Protein AF-A0A7X9G474-F1 (afdb_monomer)

Structure (mmCIF, N/CA/C/O backbone):
data_AF-A0A7X9G474-F1
#
_entry.id   AF-A0A7X9G474-F1
#
loop_
_atom_site.group_PDB
_atom_site.id
_atom_site.type_symbol
_atom_site.label_atom_id
_atom_site.label_alt_id
_atom_site.label_comp_id
_atom_site.label_asym_id
_atom_site.label_entity_id
_atom_site.label_seq_id
_atom_site.pdbx_PDB_ins_code
_atom_site.Cartn_x
_atom_site.Cartn_y
_atom_site.Cartn_z
_atom_site.occupancy
_atom_site.B_iso_or_equiv
_atom_site.auth_seq_id
_atom_site.auth_comp_id
_atom_site.auth_asym_id
_atom_site.auth_atom_id
_atom_site.pdbx_PDB_model_num
ATOM 1 N N . MET A 1 1 ? 25.142 1.283 -12.220 1.00 79.50 1 MET A N 1
ATOM 2 C CA . MET A 1 1 ? 23.814 0.712 -12.492 1.00 79.50 1 MET A CA 1
ATOM 3 C C . MET A 1 1 ? 22.701 1.375 -11.685 1.00 79.50 1 MET A C 1
ATOM 5 O O . MET A 1 1 ? 22.850 1.632 -10.491 1.00 79.50 1 MET A O 1
ATOM 9 N N . LYS A 1 2 ? 21.575 1.649 -12.349 1.00 87.88 2 LYS A N 1
ATOM 10 C CA . LYS A 1 2 ? 20.281 1.980 -11.735 1.00 87.88 2 LYS A CA 1
ATOM 11 C C . LYS A 1 2 ? 19.292 0.886 -12.158 1.00 87.88 2 LYS A C 1
ATOM 13 O O . LYS A 1 2 ? 19.342 0.489 -13.322 1.00 87.88 2 LYS A O 1
ATOM 18 N N . PRO A 1 3 ? 18.410 0.393 -11.275 1.00 91.56 3 PRO A N 1
ATOM 19 C CA . PRO A 1 3 ? 17.348 -0.499 -11.701 1.00 91.56 3 PRO A CA 1
ATOM 20 C C . PRO A 1 3 ? 16.431 0.223 -12.695 1.00 91.56 3 PRO A C 1
ATOM 22 O O . PRO A 1 3 ? 16.121 1.404 -12.533 1.00 91.56 3 PRO A O 1
ATOM 25 N N . ASN A 1 4 ? 15.988 -0.515 -13.706 1.00 94.19 4 ASN A N 1
ATOM 26 C CA . ASN A 1 4 ? 14.954 -0.098 -14.647 1.00 94.19 4 ASN A CA 1
ATOM 27 C C . ASN A 1 4 ? 13.656 -0.807 -14.275 1.00 94.19 4 ASN A C 1
ATOM 29 O O . ASN A 1 4 ? 13.612 -2.043 -14.237 1.00 94.19 4 ASN A O 1
ATOM 33 N N . ILE A 1 5 ? 12.625 -0.017 -14.004 1.00 96.38 5 ILE A N 1
ATOM 34 C CA . ILE A 1 5 ? 11.299 -0.489 -13.630 1.00 96.38 5 ILE A CA 1
ATOM 35 C C . ILE A 1 5 ? 10.356 -0.223 -14.794 1.00 96.38 5 ILE A C 1
ATOM 37 O O . ILE A 1 5 ? 10.119 0.932 -15.143 1.00 96.38 5 ILE A O 1
ATOM 41 N N . LEU A 1 6 ? 9.805 -1.286 -15.374 1.00 96.94 6 LEU A N 1
ATOM 42 C CA . LEU A 1 6 ? 8.731 -1.176 -16.355 1.00 96.94 6 LEU A CA 1
ATOM 43 C C . LEU A 1 6 ? 7.407 -0.961 -15.624 1.00 96.94 6 LEU A C 1
ATOM 45 O O . LEU A 1 6 ? 6.994 -1.815 -14.841 1.00 96.94 6 LEU A O 1
ATOM 49 N N . VAL A 1 7 ? 6.732 0.153 -15.890 1.00 97.62 7 VAL A N 1
ATOM 50 C CA . VAL A 1 7 ? 5.427 0.482 -15.313 1.00 97.62 7 VAL A CA 1
ATOM 51 C C . VAL A 1 7 ? 4.365 0.273 -16.385 1.00 97.62 7 VAL A C 1
ATOM 53 O O . VAL A 1 7 ? 4.353 0.953 -17.406 1.00 97.62 7 VAL A O 1
ATOM 56 N N . CYS A 1 8 ? 3.475 -0.696 -16.180 1.00 95.69 8 CYS A N 1
ATOM 57 C CA . CYS A 1 8 ? 2.484 -1.097 -17.182 1.00 95.69 8 CYS A CA 1
ATOM 58 C C . CYS A 1 8 ? 1.112 -1.365 -16.553 1.00 95.69 8 CYS A C 1
ATOM 60 O O . CYS A 1 8 ? 0.982 -1.487 -15.336 1.00 95.69 8 CYS A O 1
ATOM 62 N N . GLY A 1 9 ? 0.067 -1.397 -17.379 1.00 93.75 9 GLY A N 1
ATOM 63 C CA . GLY A 1 9 ? -1.323 -1.514 -16.933 1.00 93.75 9 GLY A CA 1
ATOM 64 C C . GLY A 1 9 ? -2.293 -0.795 -17.870 1.00 93.75 9 GLY A C 1
ATOM 65 O O . GLY A 1 9 ? -1.887 -0.143 -18.832 1.00 93.75 9 GLY A O 1
ATOM 66 N N . LYS A 1 10 ? -3.594 -0.890 -17.586 1.00 92.19 10 LYS A N 1
ATOM 67 C CA . LYS A 1 10 ? -4.640 -0.253 -18.408 1.00 92.19 10 LYS A CA 1
ATOM 68 C C . LYS A 1 10 ? -4.493 1.269 -18.466 1.00 92.19 10 LYS A C 1
ATOM 70 O O . LYS A 1 10 ? -3.871 1.898 -17.605 1.00 92.19 10 LYS A O 1
ATOM 75 N N . THR A 1 11 ? -5.087 1.885 -19.480 1.00 90.69 11 THR A N 1
ATOM 76 C CA . THR A 1 11 ? -5.222 3.346 -19.523 1.00 90.69 11 THR A CA 1
ATOM 77 C C . THR A 1 11 ? -6.004 3.848 -18.308 1.00 90.69 11 THR A C 1
ATOM 79 O O . THR A 1 11 ? -6.969 3.229 -17.869 1.00 90.69 11 THR A O 1
ATOM 82 N N . GLY A 1 12 ? -5.557 4.963 -17.724 1.00 90.19 12 GLY A N 1
ATOM 83 C CA . GLY A 1 12 ? -6.240 5.609 -16.601 1.00 90.19 12 GLY A CA 1
ATOM 84 C C . GLY A 1 12 ? -5.990 4.997 -15.218 1.00 90.19 12 GLY A C 1
ATOM 85 O O . GLY A 1 12 ? -6.441 5.576 -14.231 1.00 90.19 12 GLY A O 1
ATOM 86 N N . VAL A 1 13 ? -5.225 3.904 -15.086 1.00 92.62 13 VAL A N 1
ATOM 87 C CA . VAL A 1 13 ? -4.909 3.306 -13.766 1.00 92.62 13 VAL A CA 1
ATOM 88 C C . VAL A 1 13 ? -3.934 4.145 -12.930 1.00 92.62 13 VAL A C 1
ATOM 90 O O . VAL A 1 13 ? -3.723 3.847 -11.765 1.00 92.62 13 VAL A O 1
ATOM 93 N N . GLY A 1 14 ? -3.352 5.219 -13.475 1.00 94.00 14 GLY A N 1
ATOM 94 C CA . GLY A 1 14 ? -2.494 6.145 -12.719 1.00 94.00 14 GLY A CA 1
ATOM 95 C C . GLY A 1 14 ? -1.000 5.801 -12.706 1.00 94.00 14 GLY A C 1
ATOM 96 O O . GLY A 1 14 ? -0.331 6.085 -11.717 1.00 94.00 14 GLY A O 1
ATOM 97 N N . LYS A 1 15 ? -0.478 5.213 -13.791 1.00 95.94 15 LYS A N 1
ATOM 98 C CA . LYS A 1 15 ? 0.946 4.855 -13.964 1.00 95.94 15 LYS A CA 1
ATOM 99 C C . LYS A 1 15 ? 1.869 6.074 -13.865 1.00 95.94 15 LYS A C 1
ATOM 101 O O . LYS A 1 15 ? 2.672 6.166 -12.942 1.00 95.94 15 LYS A O 1
ATOM 106 N N . THR A 1 16 ? 1.651 7.069 -14.719 1.00 95.12 16 THR A N 1
ATOM 107 C CA . THR A 1 16 ? 2.410 8.328 -14.747 1.00 95.12 16 THR A CA 1
ATOM 108 C C . THR A 1 16 ? 2.284 9.100 -13.432 1.00 95.12 16 THR A C 1
ATOM 110 O O . THR A 1 16 ? 3.275 9.568 -12.875 1.00 95.12 16 THR A O 1
ATOM 113 N N . SER A 1 17 ? 1.080 9.147 -12.844 1.00 95.31 17 SER A N 1
ATOM 114 C CA . SER A 1 17 ? 0.848 9.775 -11.533 1.00 95.31 17 SER A CA 1
ATOM 115 C C . SER A 1 17 ? 1.574 9.059 -10.389 1.00 95.31 17 SER A C 1
ATOM 117 O O . SER A 1 17 ? 1.994 9.703 -9.426 1.00 95.31 17 SER A O 1
ATOM 119 N N . LEU A 1 18 ? 1.718 7.731 -10.458 1.00 97.00 18 LEU A N 1
ATOM 120 C CA . LEU A 1 18 ? 2.522 6.959 -9.512 1.00 97.00 18 LEU A CA 1
ATOM 121 C C . LEU A 1 18 ? 4.010 7.284 -9.665 1.00 97.00 18 LEU A C 1
ATOM 123 O O . LEU A 1 18 ? 4.665 7.553 -8.661 1.00 97.00 18 LEU A O 1
ATOM 127 N N . ILE A 1 19 ? 4.533 7.325 -10.892 1.00 97.19 19 ILE A N 1
ATOM 128 C CA . ILE A 1 19 ? 5.933 7.703 -11.142 1.00 97.19 19 ILE A CA 1
ATOM 129 C C . ILE A 1 19 ? 6.194 9.119 -10.620 1.00 97.19 19 ILE A C 1
ATOM 131 O O . ILE A 1 19 ? 7.150 9.337 -9.877 1.00 97.19 19 ILE A O 1
ATOM 135 N N . GLN A 1 20 ? 5.304 10.072 -10.902 1.00 95.94 20 GLN A N 1
ATOM 136 C CA . GLN A 1 20 ? 5.408 11.426 -10.357 1.00 95.94 20 GLN A CA 1
ATOM 137 C C . GLN A 1 20 ? 5.393 11.416 -8.820 1.00 95.94 20 GLN A C 1
ATOM 139 O O . GLN A 1 20 ? 6.166 12.122 -8.179 1.00 95.94 20 GLN A O 1
ATOM 144 N N . ALA A 1 21 ? 4.553 10.585 -8.195 1.00 95.19 21 ALA A N 1
ATOM 145 C CA . ALA A 1 21 ? 4.524 10.452 -6.742 1.00 95.19 21 ALA A CA 1
ATOM 146 C C . ALA A 1 21 ? 5.808 9.854 -6.147 1.00 95.19 21 ALA A C 1
ATOM 148 O O . ALA A 1 21 ? 6.100 10.146 -4.989 1.00 95.19 21 ALA A O 1
ATOM 149 N N . MET A 1 22 ? 6.545 9.055 -6.918 1.00 96.06 22 MET A N 1
ATOM 150 C CA . MET A 1 22 ? 7.790 8.387 -6.529 1.00 96.06 22 MET A CA 1
ATOM 151 C C . MET A 1 22 ? 9.051 9.177 -6.903 1.00 96.06 22 MET A C 1
ATOM 153 O O . MET A 1 22 ? 10.152 8.724 -6.611 1.00 96.06 22 MET A O 1
ATOM 157 N N . THR A 1 23 ? 8.925 10.351 -7.521 1.00 95.94 23 THR A N 1
ATOM 158 C CA . THR A 1 23 ? 10.066 11.145 -7.997 1.00 95.94 23 THR A CA 1
ATOM 159 C C . THR A 1 23 ? 10.043 12.566 -7.438 1.00 95.94 23 THR A C 1
ATOM 161 O O . THR A 1 23 ? 9.034 13.049 -6.920 1.00 95.94 23 THR A O 1
ATOM 164 N N . HIS A 1 24 ? 11.183 13.253 -7.500 1.00 94.06 24 HIS A N 1
ATOM 165 C CA . HIS A 1 24 ? 11.234 14.681 -7.201 1.00 94.06 24 HIS A CA 1
ATOM 166 C C . HIS A 1 24 ? 10.487 15.499 -8.261 1.00 94.06 24 HIS A C 1
ATOM 168 O O . HIS A 1 24 ? 10.427 15.122 -9.436 1.00 94.06 24 HIS A O 1
ATOM 174 N N . ALA A 1 25 ? 9.956 16.648 -7.834 1.00 90.31 25 ALA A N 1
ATOM 175 C CA . ALA A 1 25 ? 9.270 17.590 -8.710 1.00 90.31 25 ALA A CA 1
ATOM 176 C C . ALA A 1 25 ? 10.126 17.927 -9.943 1.00 90.31 25 ALA A C 1
ATOM 178 O O . ALA A 1 25 ? 11.330 18.155 -9.823 1.00 90.31 25 ALA A O 1
ATOM 179 N N . GLY A 1 26 ? 9.494 17.942 -11.118 1.00 90.00 26 GLY A N 1
ATOM 180 C CA . GLY A 1 26 ? 10.152 18.190 -12.402 1.00 90.00 26 GLY A CA 1
ATOM 181 C C . GLY A 1 26 ? 10.683 16.946 -13.122 1.00 90.00 26 GLY A C 1
ATOM 182 O O . GLY A 1 26 ? 11.064 17.064 -14.280 1.00 90.00 26 GLY A O 1
ATOM 183 N N . THR A 1 27 ? 10.683 15.761 -12.494 1.00 93.94 27 THR A N 1
ATOM 184 C CA . THR A 1 27 ? 11.080 14.511 -13.183 1.00 93.94 27 THR A CA 1
ATOM 185 C C . THR A 1 27 ? 10.024 14.070 -14.197 1.00 93.94 27 THR A C 1
ATOM 187 O O . THR A 1 27 ? 10.349 13.729 -15.330 1.00 93.94 27 THR A O 1
ATOM 190 N N . VAL A 1 28 ? 8.756 14.084 -13.782 1.00 93.00 28 VAL A N 1
ATOM 191 C CA . VAL A 1 28 ? 7.598 13.857 -14.651 1.00 93.00 28 VAL A CA 1
ATOM 192 C C . VAL A 1 28 ? 6.945 15.219 -14.904 1.00 93.00 28 VAL A C 1
ATOM 194 O O . VAL A 1 28 ? 6.572 15.869 -13.920 1.00 93.00 28 VAL A O 1
ATOM 197 N N . PRO A 1 29 ? 6.829 15.671 -16.165 1.00 88.19 29 PRO A N 1
ATOM 198 C CA . PRO A 1 29 ? 6.146 16.917 -16.508 1.00 88.19 29 PRO A CA 1
ATOM 199 C C . PRO A 1 29 ? 4.685 16.925 -16.039 1.00 88.19 29 PRO A C 1
ATOM 201 O O . PRO A 1 29 ? 4.012 15.896 -16.090 1.00 88.19 29 PRO A O 1
ATOM 204 N N . ASP A 1 30 ? 4.174 18.075 -15.595 1.00 83.94 30 ASP A N 1
ATOM 205 C CA . ASP A 1 30 ? 2.794 18.175 -15.093 1.00 83.94 30 ASP A CA 1
ATOM 206 C C . ASP A 1 30 ? 1.747 17.919 -16.194 1.00 83.94 30 ASP A C 1
ATOM 208 O O . ASP A 1 30 ? 0.667 17.406 -15.913 1.00 83.94 30 ASP A O 1
ATOM 212 N N . ASP A 1 31 ? 2.077 18.221 -17.452 1.00 82.69 31 ASP A N 1
ATOM 213 C CA . ASP A 1 31 ? 1.247 17.966 -18.634 1.00 82.69 31 ASP A CA 1
ATOM 214 C C . ASP A 1 31 ? 1.294 16.507 -19.118 1.00 82.69 31 ASP A C 1
ATOM 216 O O . ASP A 1 31 ? 0.437 16.095 -19.902 1.00 82.69 31 ASP A O 1
ATOM 220 N N . ALA A 1 32 ? 2.231 15.698 -18.608 1.00 78.94 32 ALA A N 1
ATOM 221 C CA . ALA A 1 32 ? 2.265 14.259 -18.863 1.00 78.94 32 ALA A CA 1
ATOM 222 C C . ALA A 1 32 ? 1.113 13.516 -18.160 1.00 78.94 32 ALA A C 1
ATOM 224 O O . ALA A 1 32 ? 0.832 12.361 -18.483 1.00 78.94 32 ALA A O 1
ATOM 225 N N . ILE A 1 33 ? 0.416 14.162 -17.217 1.00 77.31 33 ILE A N 1
ATOM 226 C CA . ILE A 1 33 ? -0.752 13.612 -16.527 1.00 77.31 33 ILE A CA 1
ATOM 227 C C . ILE A 1 33 ? -2.016 14.255 -17.105 1.00 77.31 33 ILE A C 1
ATOM 229 O O . ILE A 1 33 ? -2.324 15.412 -16.834 1.00 77.31 33 ILE A O 1
ATOM 233 N N . GLY A 1 34 ? -2.768 13.487 -17.894 1.00 64.06 34 GLY A N 1
ATOM 234 C CA . GLY A 1 34 ? -4.043 13.920 -18.463 1.00 64.06 34 GLY A CA 1
ATOM 235 C C . GLY A 1 34 ? -5.247 13.261 -17.789 1.00 64.06 34 GLY A C 1
ATOM 236 O O . GLY A 1 34 ? -5.299 12.040 -17.659 1.00 64.06 34 GLY A O 1
ATOM 237 N N . ASP A 1 35 ? -6.259 14.059 -17.439 1.00 58.62 35 ASP A N 1
ATOM 238 C CA . ASP A 1 35 ? -7.528 13.558 -16.880 1.00 58.62 35 ASP A CA 1
ATOM 239 C C . ASP A 1 35 ? -8.501 13.029 -17.954 1.00 58.62 35 ASP A C 1
ATOM 241 O O . ASP A 1 35 ? -9.474 12.347 -17.633 1.00 58.62 35 ASP A O 1
ATOM 245 N N . ALA A 1 36 ? -8.265 13.345 -19.236 1.00 52.00 36 ALA A N 1
ATOM 246 C CA . ALA A 1 36 ? -9.253 13.159 -20.305 1.00 52.00 36 ALA A CA 1
ATOM 247 C C . ALA A 1 36 ? -8.862 12.157 -21.409 1.00 52.00 36 ALA A C 1
ATOM 249 O O . ALA A 1 36 ? -9.755 11.632 -22.076 1.00 52.00 36 ALA A O 1
ATOM 250 N N . ARG A 1 37 ? -7.565 11.911 -21.650 1.00 56.41 37 ARG A N 1
ATOM 251 C CA . ARG A 1 37 ? -7.049 11.003 -22.699 1.00 56.41 37 ARG A CA 1
ATOM 252 C C . ARG A 1 37 ? -5.706 10.396 -22.271 1.00 56.41 37 ARG A C 1
ATOM 254 O O . ARG A 1 37 ? -4.993 11.072 -21.528 1.00 56.41 37 ARG A O 1
ATOM 261 N N . PRO A 1 38 ? -5.348 9.177 -22.724 1.00 61.41 38 PRO A N 1
ATOM 262 C CA . PRO A 1 38 ? -3.980 8.692 -22.571 1.00 61.41 38 PRO A CA 1
ATOM 263 C C . PRO A 1 38 ? -2.987 9.692 -23.164 1.00 61.41 38 PRO A C 1
ATOM 265 O O . PRO A 1 38 ? -3.195 10.204 -24.262 1.00 61.41 38 PRO A O 1
ATOM 268 N N . THR A 1 39 ? -1.943 9.984 -22.396 1.00 75.94 39 THR A N 1
ATOM 269 C CA . THR A 1 39 ? -0.902 10.965 -22.723 1.00 75.94 39 THR A CA 1
ATOM 270 C C . THR A 1 39 ? 0.400 10.311 -23.181 1.00 75.94 39 THR A C 1
ATOM 272 O O . THR A 1 39 ? 1.108 10.899 -23.989 1.00 75.94 39 THR A O 1
ATOM 275 N N . THR A 1 40 ? 0.693 9.096 -22.713 1.00 74.44 40 THR A N 1
ATOM 276 C CA . THR A 1 40 ? 1.876 8.312 -23.103 1.00 74.44 40 THR A CA 1
ATOM 277 C C . THR A 1 40 ? 1.593 7.469 -24.346 1.00 74.44 40 THR A C 1
ATOM 279 O O . THR A 1 40 ? 0.661 6.662 -24.335 1.00 74.44 40 THR A O 1
ATOM 282 N N . GLU A 1 41 ? 2.431 7.603 -25.378 1.00 79.81 41 GLU A N 1
ATOM 283 C CA . GLU A 1 41 ? 2.450 6.744 -26.571 1.00 79.81 41 GLU A CA 1
ATOM 284 C C . GLU A 1 41 ? 3.731 5.893 -26.585 1.00 79.81 41 GLU A C 1
ATOM 286 O O . GLU A 1 41 ? 4.842 6.414 -26.487 1.00 79.81 41 GLU A O 1
ATOM 291 N N . GLY A 1 42 ? 3.602 4.569 -26.714 1.00 87.12 42 GLY A N 1
ATOM 292 C CA . GLY A 1 42 ? 4.749 3.657 -26.643 1.00 87.12 42 GLY A CA 1
ATOM 293 C C . GLY A 1 42 ? 5.379 3.565 -25.244 1.00 87.12 42 GLY A C 1
ATOM 294 O O . GLY A 1 42 ? 4.818 2.910 -24.362 1.00 87.12 42 GLY A O 1
ATOM 295 N N . PHE A 1 43 ? 6.568 4.153 -25.059 1.00 92.75 43 PHE A N 1
ATOM 296 C CA . PHE A 1 43 ? 7.333 4.090 -23.807 1.00 92.75 43 PHE A CA 1
ATOM 297 C C . PHE A 1 43 ? 8.055 5.407 -23.506 1.00 92.75 43 PHE A C 1
ATOM 299 O O . PHE A 1 43 ? 8.954 5.803 -24.251 1.00 92.75 43 PHE A O 1
ATOM 306 N N . ASP A 1 44 ? 7.747 6.008 -22.359 1.00 94.38 44 ASP A N 1
ATOM 307 C CA . ASP A 1 44 ? 8.446 7.183 -21.838 1.00 94.38 44 ASP A CA 1
ATOM 308 C C . ASP A 1 44 ? 9.469 6.779 -20.770 1.00 94.38 44 ASP A C 1
ATOM 310 O O . ASP A 1 44 ? 9.198 5.962 -19.887 1.00 94.38 44 ASP A O 1
ATOM 314 N N . LEU A 1 45 ? 10.671 7.358 -20.835 1.00 94.62 45 LEU A N 1
ATOM 315 C CA . LEU A 1 45 ? 11.741 7.100 -19.872 1.00 94.62 45 LEU A CA 1
ATOM 316 C C . LEU A 1 45 ? 11.895 8.277 -18.905 1.00 94.62 45 LEU A C 1
ATOM 318 O O . LEU A 1 45 ? 12.411 9.332 -19.274 1.00 94.62 45 LEU A O 1
ATOM 322 N N . TYR A 1 46 ? 11.553 8.054 -17.639 1.00 96.31 46 TYR A N 1
ATOM 323 C CA . TYR A 1 46 ? 11.789 9.000 -16.552 1.00 96.31 46 TYR A CA 1
ATOM 324 C C . TYR A 1 46 ? 12.991 8.557 -15.719 1.00 96.31 46 TYR A C 1
ATOM 326 O O . TYR A 1 46 ? 12.963 7.530 -15.035 1.00 96.31 46 TYR A O 1
ATOM 334 N N . GLN A 1 47 ? 14.072 9.332 -15.781 1.00 95.00 47 GLN A N 1
ATOM 335 C CA . GLN A 1 47 ? 15.335 8.997 -15.126 1.00 95.00 47 GLN A CA 1
ATOM 336 C C . GLN A 1 47 ? 15.494 9.747 -13.805 1.00 95.00 47 GLN A C 1
ATOM 338 O O . GLN A 1 47 ? 15.233 10.944 -13.714 1.00 95.00 47 GLN A O 1
ATOM 343 N N . THR A 1 48 ? 15.995 9.051 -12.789 1.00 94.69 48 THR A N 1
ATOM 344 C CA . THR A 1 48 ? 16.411 9.655 -11.515 1.00 94.69 48 THR A CA 1
ATOM 345 C C . THR A 1 48 ? 17.858 9.290 -11.200 1.00 94.69 48 THR A C 1
ATOM 347 O O . THR A 1 48 ? 18.505 8.540 -11.932 1.00 94.69 48 THR A O 1
ATOM 350 N N . GLU A 1 49 ? 18.382 9.770 -10.075 1.00 91.81 49 GLU A N 1
ATOM 351 C CA . GLU A 1 49 ? 19.697 9.370 -9.560 1.00 91.81 49 GLU A CA 1
ATOM 352 C C . GLU A 1 49 ? 19.763 7.889 -9.146 1.00 91.81 49 GLU A C 1
ATOM 354 O O . GLU A 1 49 ? 20.843 7.295 -9.133 1.00 91.81 49 GLU A O 1
ATOM 359 N N . VAL A 1 50 ? 18.629 7.261 -8.817 1.00 92.62 50 VAL A N 1
ATOM 360 C CA . VAL A 1 50 ? 18.601 5.951 -8.136 1.00 92.62 50 VAL A CA 1
ATOM 361 C C . VAL A 1 50 ? 17.803 4.875 -8.861 1.00 92.62 50 VAL A C 1
ATOM 363 O O . VAL A 1 50 ? 17.973 3.706 -8.542 1.00 92.62 50 VAL A O 1
ATOM 366 N N . VAL A 1 51 ? 16.959 5.241 -9.825 1.00 94.19 51 VAL A N 1
ATOM 367 C CA . VAL A 1 51 ? 16.074 4.337 -10.577 1.00 94.19 51 VAL A CA 1
ATOM 368 C C . VAL A 1 51 ? 15.634 4.987 -11.889 1.00 94.19 51 VAL A C 1
ATOM 370 O O . VAL A 1 51 ? 15.481 6.208 -11.959 1.00 94.19 51 VAL A O 1
ATOM 373 N N . ASN A 1 52 ? 15.406 4.178 -12.917 1.00 95.62 52 ASN A N 1
ATOM 374 C CA . ASN A 1 52 ? 14.736 4.604 -14.139 1.00 95.62 52 ASN A CA 1
ATOM 375 C C . ASN A 1 52 ? 13.333 3.991 -14.184 1.00 95.62 52 ASN A C 1
ATOM 377 O O . ASN A 1 52 ? 13.179 2.783 -13.981 1.00 95.62 52 ASN A O 1
ATOM 381 N N . PHE A 1 53 ? 12.329 4.807 -14.482 1.00 97.50 53 PHE A N 1
ATOM 382 C CA . PHE A 1 53 ? 10.963 4.356 -14.722 1.00 97.50 53 PHE A CA 1
ATOM 383 C C . PHE A 1 53 ? 10.682 4.383 -16.219 1.00 97.50 53 PHE A C 1
ATOM 385 O O . PHE A 1 53 ? 10.879 5.405 -16.870 1.00 97.50 53 PHE A O 1
ATOM 392 N N . ILE A 1 54 ? 10.241 3.250 -16.751 1.00 96.81 54 ILE A N 1
ATOM 393 C CA . ILE A 1 54 ? 9.812 3.097 -18.137 1.00 96.81 54 ILE A CA 1
ATOM 394 C C . ILE A 1 54 ? 8.286 3.058 -18.093 1.00 96.81 54 ILE A C 1
ATOM 396 O O . ILE A 1 54 ? 7.709 2.015 -17.777 1.00 96.81 54 ILE A O 1
ATOM 400 N N . ASP A 1 55 ? 7.644 4.201 -18.316 1.00 96.62 55 ASP A N 1
ATOM 401 C CA . ASP A 1 55 ? 6.186 4.300 -18.355 1.00 96.62 55 ASP A CA 1
ATOM 402 C C . ASP A 1 55 ? 5.698 3.784 -19.701 1.00 96.62 55 ASP A C 1
ATOM 404 O O . ASP A 1 55 ? 6.020 4.342 -20.749 1.00 96.62 55 ASP A O 1
ATOM 408 N N . CYS A 1 56 ? 4.967 2.677 -19.682 1.00 94.56 56 CYS A N 1
ATOM 409 C CA . CYS A 1 56 ? 4.364 2.145 -20.887 1.00 94.56 56 CYS A CA 1
ATOM 410 C C . CYS A 1 56 ? 3.042 2.853 -21.164 1.00 94.56 56 CYS A C 1
ATOM 412 O O . CYS A 1 56 ? 2.269 3.171 -20.256 1.00 94.56 56 CYS A O 1
ATOM 414 N N . GLU A 1 57 ? 2.718 3.003 -22.438 1.00 91.81 57 GLU A N 1
ATOM 415 C CA . GLU A 1 57 ? 1.363 3.292 -22.861 1.00 91.81 57 GLU A CA 1
ATOM 416 C C . GLU A 1 57 ? 0.331 2.367 -22.169 1.00 91.81 57 GLU A C 1
ATOM 418 O O . GLU A 1 57 ? 0.590 1.212 -21.811 1.00 91.81 57 GLU A O 1
ATOM 423 N N . GLY A 1 58 ? -0.863 2.903 -21.900 1.00 90.56 58 GLY A N 1
ATOM 424 C CA . GLY A 1 58 ? -1.939 2.133 -21.286 1.00 90.56 58 GLY A CA 1
ATOM 425 C C . GLY A 1 58 ? -2.652 1.198 -22.260 1.00 90.56 58 GLY A C 1
ATOM 426 O O . GLY A 1 58 ? -2.913 1.550 -23.404 1.00 90.56 58 GLY A O 1
ATOM 427 N N . MET A 1 59 ? -3.037 0.013 -21.783 1.00 89.12 59 MET A N 1
ATOM 428 C CA . MET A 1 59 ? -3.902 -0.878 -22.562 1.00 89.12 59 MET A CA 1
ATOM 429 C C . MET A 1 59 ? -5.305 -0.266 -22.717 1.00 89.12 59 MET A C 1
ATOM 431 O O . MET A 1 59 ? -5.984 -0.021 -21.712 1.00 89.12 59 MET A O 1
ATOM 435 N N . GLU A 1 60 ? -5.751 -0.075 -23.961 1.00 83.31 60 GLU A N 1
ATOM 436 C CA . GLU A 1 60 ? -7.099 0.389 -24.310 1.00 83.31 60 GLU A CA 1
ATOM 437 C C . GLU A 1 60 ? -7.928 -0.710 -24.994 1.00 83.31 60 GLU A C 1
ATOM 439 O O . GLU A 1 60 ? -7.406 -1.447 -25.838 1.00 83.31 60 GLU A O 1
ATOM 444 N N . PRO A 1 61 ? -9.239 -0.816 -24.701 1.00 69.56 61 PRO A N 1
ATOM 445 C CA . PRO A 1 61 ? -10.127 -1.707 -25.437 1.00 69.56 61 PRO A CA 1
ATOM 446 C C . PRO A 1 61 ? -10.161 -1.332 -26.927 1.00 69.56 61 PRO A C 1
ATOM 448 O O . PRO A 1 61 ? -10.674 -0.280 -27.297 1.00 69.56 61 PRO A O 1
ATOM 451 N N . GLY A 1 62 ? -9.624 -2.201 -27.785 1.00 67.50 62 GLY A N 1
ATOM 452 C CA . GLY A 1 62 ? -9.652 -2.031 -29.242 1.00 67.50 62 GLY A CA 1
ATOM 453 C C . GLY A 1 62 ? -8.398 -1.407 -29.860 1.00 67.50 62 GLY A C 1
ATOM 454 O O . GLY A 1 62 ? -8.319 -1.354 -31.087 1.00 67.50 62 GLY A O 1
ATOM 455 N N . LYS A 1 63 ? -7.403 -0.995 -29.061 1.00 73.06 63 LYS A N 1
ATOM 456 C CA . LYS A 1 63 ? -6.082 -0.641 -29.593 1.00 73.06 63 LYS A CA 1
ATOM 457 C C . LYS A 1 63 ? -5.257 -1.908 -29.795 1.00 73.06 63 LYS A C 1
ATOM 459 O O . LYS A 1 63 ? -5.114 -2.727 -28.889 1.00 73.06 63 LYS A O 1
ATOM 464 N N . VAL A 1 64 ? -4.735 -2.057 -31.005 1.00 71.69 64 VAL A N 1
ATOM 465 C CA . VAL A 1 64 ? -3.939 -3.203 -31.431 1.00 71.69 64 VAL A CA 1
ATOM 466 C C . VAL A 1 64 ? -2.622 -2.679 -31.999 1.00 71.69 64 VAL A C 1
ATOM 468 O O . VAL A 1 64 ? -2.613 -1.860 -32.916 1.00 71.69 64 VAL A O 1
ATOM 471 N N . HIS A 1 65 ? -1.514 -3.131 -31.426 1.00 67.56 65 HIS A N 1
ATOM 472 C CA . HIS A 1 65 ? -0.157 -2.847 -31.871 1.00 67.56 65 HIS A CA 1
ATOM 473 C C . HIS A 1 65 ? 0.222 -3.864 -32.948 1.00 67.56 65 HIS A C 1
ATOM 475 O O . HIS A 1 65 ? 0.265 -5.062 -32.677 1.00 67.56 65 HIS A O 1
ATOM 481 N N . ALA A 1 66 ? 0.472 -3.388 -34.169 1.00 57.53 66 ALA A N 1
ATOM 482 C CA . ALA A 1 66 ? 0.931 -4.237 -35.260 1.00 57.53 66 ALA A CA 1
ATOM 483 C C . ALA A 1 66 ? 2.385 -4.659 -35.012 1.00 57.53 66 ALA A C 1
ATOM 485 O O . ALA A 1 66 ? 3.251 -3.796 -34.849 1.00 57.53 66 ALA A O 1
ATOM 486 N N . THR A 1 67 ? 2.670 -5.962 -35.021 1.00 54.78 67 THR A N 1
ATOM 487 C CA . THR A 1 67 ? 4.056 -6.437 -35.122 1.00 54.78 67 THR A CA 1
ATOM 488 C C . THR A 1 67 ? 4.445 -6.652 -36.594 1.00 54.78 67 THR A C 1
ATOM 490 O O . THR A 1 67 ? 3.569 -6.831 -37.446 1.00 54.78 67 THR A O 1
ATOM 493 N N . PRO A 1 68 ? 5.746 -6.620 -36.945 1.00 53.00 68 PRO A N 1
ATOM 494 C CA . PRO A 1 68 ? 6.201 -6.849 -38.320 1.00 53.00 68 PRO A CA 1
ATOM 495 C C . PRO A 1 68 ? 5.779 -8.208 -38.908 1.00 53.00 68 PRO A C 1
ATOM 497 O O . PRO A 1 68 ? 5.659 -8.325 -40.127 1.00 53.00 68 PRO A O 1
ATOM 500 N N . ASP A 1 69 ? 5.511 -9.204 -38.056 1.00 54.91 69 ASP A N 1
ATOM 501 C CA . ASP A 1 69 ? 5.155 -10.574 -38.450 1.00 54.91 69 ASP A CA 1
ATOM 502 C C . ASP A 1 69 ? 3.629 -10.798 -38.604 1.00 54.91 69 ASP A C 1
ATOM 504 O O . ASP A 1 69 ? 3.191 -11.859 -39.050 1.00 54.91 69 ASP A O 1
ATOM 508 N N . ASP A 1 70 ? 2.800 -9.790 -38.303 1.00 54.88 70 ASP A N 1
ATOM 509 C CA . ASP A 1 70 ? 1.349 -9.932 -38.079 1.00 54.88 70 ASP A CA 1
ATOM 510 C C . ASP A 1 70 ? 0.444 -9.664 -39.296 1.00 54.88 70 ASP A C 1
ATOM 512 O O . ASP A 1 70 ? -0.771 -9.496 -39.160 1.00 54.88 70 ASP A O 1
ATOM 516 N N . ALA A 1 71 ? 0.978 -9.655 -40.517 1.00 49.91 71 ALA A N 1
ATOM 517 C CA . ALA A 1 71 ? 0.210 -9.297 -41.717 1.00 49.91 71 ALA A CA 1
ATOM 518 C C . ALA A 1 71 ? -0.959 -10.257 -42.080 1.00 49.91 71 ALA A C 1
ATOM 520 O O . ALA A 1 71 ? -1.547 -10.103 -43.151 1.00 49.91 71 ALA A O 1
ATOM 521 N N . THR A 1 72 ? -1.312 -11.254 -41.249 1.00 47.09 72 THR A N 1
ATOM 522 C CA . THR A 1 72 ? -2.256 -12.329 -41.630 1.00 47.09 72 THR A CA 1
ATOM 523 C C . THR A 1 72 ? -3.349 -12.743 -40.629 1.00 47.09 72 THR A C 1
ATOM 525 O O . THR A 1 72 ? -4.131 -13.623 -40.982 1.00 47.09 72 THR A O 1
ATOM 528 N N . SER A 1 73 ? -3.527 -12.124 -39.454 1.00 51.81 73 SER A N 1
ATOM 529 C CA . SER A 1 73 ? -4.611 -12.533 -38.527 1.00 51.81 73 SER A CA 1
ATOM 530 C C . SER A 1 73 ? -5.554 -11.393 -38.130 1.00 51.81 73 SER A C 1
ATOM 532 O O . SER A 1 73 ? -5.165 -10.466 -37.426 1.00 51.81 73 SER A O 1
ATOM 534 N N . SER A 1 74 ? -6.823 -11.505 -38.530 1.00 49.03 74 SER A N 1
ATOM 535 C CA . SER A 1 74 ? -7.925 -10.575 -38.230 1.00 49.03 74 SER A CA 1
ATOM 536 C C . SER A 1 74 ? -8.495 -10.668 -36.803 1.00 49.03 74 SER A C 1
ATOM 538 O O . SER A 1 74 ? -9.402 -9.910 -36.477 1.00 49.03 74 SER A O 1
ATOM 540 N N . ASP A 1 75 ? -7.967 -11.559 -35.957 1.00 52.16 75 ASP A N 1
ATOM 541 C CA . ASP A 1 75 ? -8.426 -11.823 -34.582 1.00 52.16 75 ASP A CA 1
ATOM 542 C C . ASP A 1 75 ? -7.351 -11.445 -33.545 1.00 52.16 75 ASP A C 1
ATOM 544 O O . ASP A 1 75 ? -6.898 -12.273 -32.753 1.00 52.16 75 ASP A O 1
ATOM 548 N N . GLN A 1 76 ? -6.881 -10.195 -33.549 1.00 64.19 76 GLN A N 1
ATOM 549 C CA . GLN A 1 76 ? -5.909 -9.768 -32.541 1.00 64.19 76 GLN A CA 1
ATOM 550 C C . GLN A 1 76 ? -6.608 -9.462 -31.211 1.00 64.19 76 GLN A C 1
ATOM 552 O O . GLN A 1 76 ? -7.304 -8.458 -31.059 1.00 64.19 76 GLN A O 1
ATOM 557 N N . ASN A 1 77 ? -6.413 -10.347 -30.231 1.00 79.50 77 ASN A N 1
ATOM 558 C CA . ASN A 1 77 ? -6.820 -10.128 -28.848 1.00 79.50 77 ASN A CA 1
ATOM 559 C C . ASN A 1 77 ? -6.053 -8.910 -28.278 1.00 79.50 77 ASN A C 1
ATOM 561 O O . ASN A 1 77 ? -4.822 -8.972 -28.209 1.00 79.50 77 ASN A O 1
ATOM 565 N N . PRO A 1 78 ? -6.730 -7.833 -27.824 1.00 81.69 78 PRO A N 1
ATOM 566 C CA . PRO A 1 78 ? -6.067 -6.636 -27.290 1.00 81.69 78 PRO A CA 1
ATOM 567 C C . PRO A 1 78 ? -5.098 -6.922 -26.135 1.00 81.69 78 PRO A C 1
ATOM 569 O O . PRO A 1 78 ? -4.091 -6.235 -25.988 1.00 81.69 78 PRO A O 1
ATOM 572 N N . ILE A 1 79 ? -5.374 -7.961 -25.339 1.00 85.62 79 ILE A N 1
ATOM 573 C CA . ILE A 1 79 ? -4.525 -8.378 -24.216 1.00 85.62 79 ILE A CA 1
ATOM 574 C C . ILE A 1 79 ? -3.194 -8.933 -24.733 1.00 85.62 79 ILE A C 1
ATOM 576 O O . ILE A 1 79 ? -2.135 -8.537 -24.255 1.00 85.62 79 ILE A O 1
ATOM 580 N N . GLU A 1 80 ? -3.236 -9.818 -25.732 1.00 85.75 80 GLU A N 1
ATOM 581 C CA . GLU A 1 80 ? -2.026 -10.409 -26.321 1.00 85.75 80 GLU A CA 1
ATOM 582 C C . GLU A 1 80 ? -1.235 -9.362 -27.115 1.00 85.75 80 GLU A C 1
ATOM 584 O O . GLU A 1 80 ? -0.012 -9.328 -27.045 1.00 85.75 80 GLU A O 1
ATOM 589 N N . SER A 1 81 ? -1.920 -8.436 -27.791 1.00 85.88 81 SER A N 1
ATOM 590 C CA . SER A 1 81 ? -1.263 -7.308 -28.457 1.00 85.88 81 SER A CA 1
ATOM 591 C C . SER A 1 81 ? -0.516 -6.405 -27.464 1.00 85.88 81 SER A C 1
ATOM 593 O O . SER A 1 81 ? 0.623 -6.010 -27.716 1.00 85.88 81 SER A O 1
ATOM 595 N N . TYR A 1 82 ? -1.115 -6.118 -26.303 1.00 89.25 82 TYR A N 1
ATOM 596 C CA . TYR A 1 82 ? -0.450 -5.357 -25.246 1.00 89.25 82 TYR A CA 1
ATOM 597 C C . TYR A 1 82 ? 0.729 -6.122 -24.632 1.00 89.25 82 TYR A C 1
ATOM 599 O O . TYR A 1 82 ? 1.797 -5.548 -24.430 1.00 89.25 82 TYR A O 1
ATOM 607 N N . LEU A 1 83 ? 0.582 -7.428 -24.391 1.00 88.62 83 LEU A N 1
ATOM 608 C CA . LEU A 1 83 ? 1.692 -8.274 -23.950 1.00 88.62 83 LEU A CA 1
ATOM 609 C C . LEU A 1 83 ? 2.851 -8.266 -24.947 1.00 88.62 83 LEU A C 1
ATOM 611 O O . LEU A 1 83 ? 3.999 -8.108 -24.535 1.00 88.62 83 LEU A O 1
ATOM 615 N N . ASN A 1 84 ? 2.564 -8.386 -26.243 1.00 87.94 84 ASN A N 1
ATOM 616 C CA . ASN A 1 84 ? 3.577 -8.343 -27.293 1.00 87.94 84 ASN A CA 1
ATOM 617 C C . AS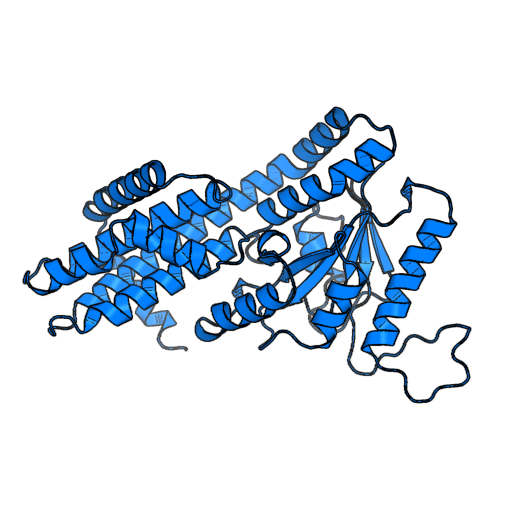N A 1 84 ? 4.315 -7.003 -27.312 1.00 87.94 84 ASN A C 1
ATOM 619 O O . ASN A 1 84 ? 5.540 -6.998 -27.419 1.00 87.94 84 ASN A O 1
ATOM 623 N N . LEU A 1 85 ? 3.607 -5.881 -27.131 1.00 90.00 85 LEU A N 1
ATOM 624 C CA . LEU A 1 85 ? 4.235 -4.567 -26.976 1.00 90.00 85 LEU A CA 1
ATOM 625 C C . LEU A 1 85 ? 5.243 -4.575 -25.817 1.00 90.00 85 LEU A C 1
ATOM 627 O O . LEU A 1 85 ? 6.407 -4.228 -26.019 1.00 90.00 85 LEU A O 1
ATOM 631 N N . LEU A 1 86 ? 4.832 -5.014 -24.624 1.00 91.88 86 LEU A N 1
ATOM 632 C CA . LEU A 1 86 ? 5.727 -5.053 -23.463 1.00 91.88 86 LEU A CA 1
ATOM 633 C C . LEU A 1 86 ? 6.923 -5.983 -23.684 1.00 91.88 86 LEU A C 1
ATOM 635 O O . LEU A 1 86 ? 8.060 -5.614 -23.392 1.00 91.88 86 LEU A O 1
ATOM 639 N N . MET A 1 87 ? 6.676 -7.181 -24.212 1.00 90.19 87 MET A N 1
ATOM 640 C CA . MET A 1 87 ? 7.725 -8.168 -24.457 1.00 90.19 87 MET A CA 1
ATOM 641 C C . MET A 1 87 ? 8.700 -7.703 -25.537 1.00 90.19 87 MET A C 1
ATOM 643 O O . MET A 1 87 ? 9.895 -7.959 -25.406 1.00 90.19 87 MET A O 1
ATOM 647 N N . SER A 1 88 ? 8.234 -6.969 -26.551 1.00 90.06 88 SER A N 1
ATOM 648 C CA . SER A 1 88 ? 9.110 -6.383 -27.568 1.00 90.06 88 SER A CA 1
ATOM 649 C C . SER A 1 88 ? 10.109 -5.397 -26.958 1.00 90.06 88 SER A C 1
ATOM 651 O O . SER A 1 88 ? 11.286 -5.432 -27.305 1.00 90.06 88 SER A O 1
ATOM 653 N N . GLU A 1 89 ? 9.685 -4.590 -25.982 1.00 91.56 89 GLU A N 1
ATOM 654 C CA . GLU A 1 89 ? 10.570 -3.655 -25.282 1.00 91.56 89 GLU A CA 1
ATOM 655 C C . GLU A 1 89 ? 11.546 -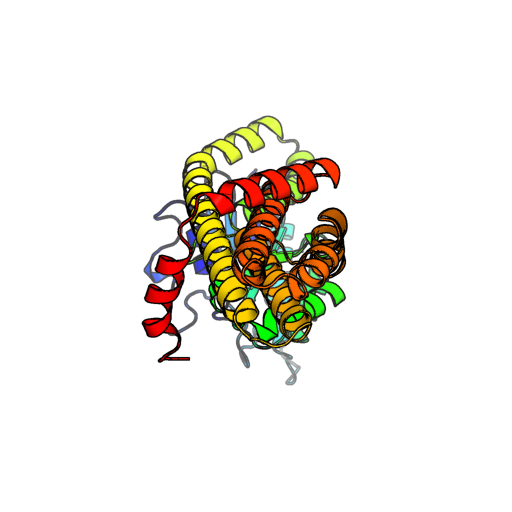4.377 -24.345 1.00 91.56 89 GLU A C 1
ATOM 657 O O . GLU A 1 89 ? 12.724 -4.017 -24.280 1.00 91.56 89 GLU A O 1
ATOM 662 N N . VAL A 1 90 ? 11.088 -5.431 -23.659 1.00 91.00 90 VAL A N 1
ATOM 663 C CA . VAL A 1 90 ? 11.956 -6.302 -22.849 1.00 91.00 90 VAL A CA 1
ATOM 664 C C . VAL A 1 90 ? 13.048 -6.926 -23.715 1.00 91.00 90 VAL A C 1
ATOM 666 O O . VAL A 1 90 ? 14.224 -6.819 -23.371 1.00 91.00 90 VAL A O 1
ATOM 669 N N . VAL A 1 91 ? 12.682 -7.538 -24.843 1.00 90.19 91 VAL A N 1
ATOM 670 C CA . VAL A 1 91 ? 13.630 -8.181 -25.766 1.00 90.19 91 VAL A CA 1
ATOM 671 C C . VAL A 1 91 ? 14.580 -7.151 -26.370 1.00 90.19 91 VAL A C 1
ATOM 673 O O . VAL A 1 91 ? 15.789 -7.336 -26.292 1.00 90.19 91 VAL A O 1
ATOM 676 N N . ARG A 1 92 ? 14.073 -6.012 -26.858 1.00 91.69 92 ARG A N 1
ATOM 677 C CA . ARG A 1 92 ? 14.898 -4.934 -27.430 1.00 91.69 92 ARG A CA 1
ATOM 678 C C . ARG A 1 92 ? 15.982 -4.445 -26.463 1.00 91.69 92 ARG A C 1
ATOM 680 O O . ARG A 1 92 ? 17.096 -4.147 -26.889 1.00 91.69 92 ARG A O 1
ATOM 687 N N . ARG A 1 93 ? 15.659 -4.337 -25.170 1.00 91.00 93 ARG A N 1
ATOM 688 C CA . ARG A 1 93 ? 16.606 -3.936 -24.114 1.00 91.00 93 ARG A CA 1
ATOM 689 C C . ARG A 1 93 ? 17.576 -5.042 -23.715 1.00 91.00 93 ARG A C 1
ATOM 691 O O . ARG A 1 93 ? 18.685 -4.734 -23.303 1.00 91.00 93 ARG A O 1
ATOM 698 N N . LEU A 1 94 ? 17.176 -6.307 -23.816 1.00 87.81 94 LEU A N 1
ATOM 699 C CA . LEU A 1 94 ? 18.084 -7.438 -23.612 1.00 87.81 94 LEU A CA 1
ATOM 700 C C . LEU A 1 94 ? 19.086 -7.552 -24.771 1.00 87.81 94 LEU A C 1
ATOM 702 O O . LEU A 1 94 ? 20.280 -7.728 -24.537 1.00 87.81 94 LEU A O 1
ATOM 706 N N . ASP A 1 95 ? 18.621 -7.369 -26.007 1.00 90.12 95 ASP A N 1
ATOM 707 C CA . ASP A 1 95 ? 19.429 -7.477 -27.227 1.00 90.12 95 ASP A CA 1
ATOM 708 C C . ASP A 1 95 ? 20.481 -6.368 -27.364 1.00 90.12 95 ASP A C 1
ATOM 710 O O . ASP A 1 95 ? 21.454 -6.528 -28.104 1.00 90.12 95 ASP A O 1
ATOM 714 N N . SER A 1 96 ? 20.352 -5.257 -26.625 1.00 87.44 96 SER A N 1
ATOM 715 C CA . SER A 1 96 ? 21.402 -4.231 -26.586 1.00 87.44 96 SER A CA 1
ATOM 716 C C . SER A 1 96 ? 22.689 -4.722 -25.918 1.00 87.44 96 SER A C 1
ATOM 718 O O . SER A 1 96 ? 23.705 -4.033 -26.004 1.00 87.44 96 SER A O 1
ATOM 720 N N . ASN A 1 97 ? 22.658 -5.894 -25.265 1.00 77.44 97 ASN A N 1
ATOM 721 C CA . ASN A 1 97 ? 23.786 -6.511 -24.564 1.00 77.44 97 ASN A CA 1
ATOM 722 C C . ASN A 1 97 ? 24.428 -5.578 -23.515 1.00 77.44 97 ASN A C 1
ATOM 724 O O . ASN A 1 97 ? 25.600 -5.713 -23.163 1.00 77.44 97 ASN A O 1
ATOM 728 N N . ASP A 1 98 ? 23.635 -4.626 -23.023 1.00 83.69 98 ASP A N 1
ATOM 729 C CA . ASP A 1 98 ? 23.990 -3.657 -21.997 1.00 83.69 98 ASP A CA 1
ATOM 730 C C . ASP A 1 98 ? 23.127 -3.947 -20.772 1.00 83.69 98 ASP A C 1
ATOM 732 O O . ASP A 1 98 ? 21.918 -3.701 -20.768 1.00 83.69 98 ASP A O 1
ATOM 736 N N . ALA A 1 99 ? 23.755 -4.480 -19.723 1.00 79.12 99 ALA A N 1
ATOM 737 C CA . ALA A 1 99 ? 23.073 -4.809 -18.479 1.00 79.12 99 ALA A CA 1
ATOM 738 C C . ALA A 1 99 ? 22.361 -3.587 -17.869 1.00 79.12 99 ALA A C 1
ATOM 740 O O . ALA A 1 99 ? 21.343 -3.749 -17.197 1.00 79.12 99 ALA A O 1
ATOM 741 N N . GLU A 1 100 ? 22.832 -2.362 -18.134 1.00 83.88 100 GLU A N 1
ATOM 742 C CA . GLU A 1 100 ? 22.186 -1.140 -17.650 1.00 83.88 100 GLU A CA 1
ATOM 743 C C . GLU A 1 100 ? 20.873 -0.811 -18.376 1.00 83.88 100 GLU A C 1
ATOM 745 O O . GLU A 1 100 ? 20.103 0.011 -17.875 1.00 83.88 100 GLU A O 1
ATOM 750 N N . GLN A 1 101 ? 20.569 -1.459 -19.506 1.00 86.38 101 GLN A N 1
ATOM 751 C CA . GLN A 1 101 ? 19.304 -1.291 -20.232 1.00 86.38 101 GLN A CA 1
ATOM 752 C C . GLN A 1 101 ? 18.237 -2.309 -19.832 1.00 86.38 101 GLN A C 1
ATOM 754 O O . GLN A 1 101 ? 17.051 -2.023 -20.021 1.00 86.38 101 GLN A O 1
ATOM 759 N N . CYS A 1 102 ? 18.627 -3.450 -19.254 1.00 88.56 102 CYS A N 1
ATOM 760 C CA . CYS A 1 102 ? 17.731 -4.548 -18.890 1.00 88.56 102 CYS A CA 1
ATOM 761 C C . CYS A 1 102 ? 16.582 -4.098 -17.978 1.00 88.56 102 CYS A C 1
ATOM 763 O O . CYS A 1 102 ? 16.763 -3.274 -17.081 1.00 88.56 102 CYS A O 1
ATOM 765 N N . ILE A 1 103 ? 15.393 -4.673 -18.164 1.00 91.69 103 ILE A N 1
ATOM 766 C CA . ILE A 1 103 ? 14.270 -4.479 -17.236 1.00 91.69 103 ILE A CA 1
ATOM 767 C C . ILE A 1 103 ? 14.469 -5.398 -16.030 1.00 91.69 103 ILE A C 1
ATOM 769 O O . ILE A 1 103 ? 14.567 -6.617 -16.169 1.00 91.69 103 ILE A O 1
ATOM 773 N N . HIS A 1 104 ? 14.520 -4.796 -14.844 1.00 90.75 104 HIS A N 1
ATOM 774 C CA . HIS A 1 104 ? 14.834 -5.491 -13.595 1.00 90.75 104 HIS A CA 1
ATOM 775 C C . HIS A 1 104 ? 13.583 -5.853 -12.799 1.00 90.75 104 HIS A C 1
ATOM 777 O O . HIS A 1 104 ? 13.559 -6.863 -12.103 1.00 90.75 104 HIS A O 1
ATOM 783 N N . LEU A 1 105 ? 12.549 -5.020 -12.901 1.00 92.75 105 LEU A N 1
ATOM 784 C CA . LEU A 1 105 ? 11.298 -5.176 -12.177 1.00 92.75 105 LEU A CA 1
ATOM 785 C C . LEU A 1 105 ? 10.144 -4.660 -13.032 1.00 92.75 105 LEU A C 1
ATOM 787 O O . LEU A 1 105 ? 10.293 -3.678 -13.762 1.00 92.75 105 LEU A O 1
ATOM 791 N N . VAL A 1 106 ? 8.987 -5.296 -12.901 1.00 95.12 106 VAL A N 1
ATOM 792 C CA . VAL A 1 106 ? 7.737 -4.856 -13.510 1.00 95.12 106 VAL A CA 1
ATOM 793 C C . VAL A 1 106 ? 6.777 -4.418 -12.415 1.00 95.12 106 VAL A C 1
ATOM 795 O O . VAL A 1 106 ? 6.452 -5.172 -11.501 1.00 95.12 106 VAL A O 1
ATOM 798 N N . TRP A 1 107 ? 6.318 -3.180 -12.515 1.00 97.50 107 TRP A N 1
ATOM 799 C CA . TRP A 1 107 ? 5.212 -2.639 -11.745 1.00 97.50 107 TRP A CA 1
ATOM 800 C C . TRP A 1 107 ? 3.942 -2.769 -12.576 1.00 97.50 107 TRP A C 1
ATOM 802 O O . TRP A 1 107 ? 3.699 -1.978 -13.491 1.00 97.50 107 TRP A O 1
ATOM 812 N N . TYR A 1 108 ? 3.138 -3.780 -12.259 1.00 96.38 108 TYR A N 1
ATOM 813 C CA . TYR A 1 108 ? 1.852 -3.974 -12.910 1.00 96.38 108 TYR A CA 1
ATOM 814 C C . TYR A 1 108 ? 0.757 -3.245 -12.130 1.00 96.38 108 TYR A C 1
ATOM 816 O O . TYR A 1 108 ? 0.416 -3.627 -11.010 1.00 96.38 108 TYR A O 1
ATOM 824 N N . CYS A 1 109 ? 0.239 -2.165 -12.709 1.00 96.31 109 CYS A N 1
ATOM 825 C CA . CYS A 1 109 ? -0.705 -1.266 -12.060 1.00 96.31 109 CYS A CA 1
ATOM 826 C C . CYS A 1 109 ? -2.159 -1.651 -12.363 1.00 96.31 109 CYS A C 1
ATOM 828 O O . CYS A 1 109 ? -2.571 -1.734 -13.523 1.00 96.31 109 CYS A O 1
ATOM 830 N N . LEU A 1 110 ? -2.948 -1.784 -11.299 1.00 94.31 110 LEU A N 1
ATOM 831 C CA . LEU A 1 110 ? -4.393 -1.999 -11.310 1.00 94.31 110 LEU A CA 1
ATOM 832 C C . LEU A 1 110 ? -5.082 -0.864 -10.566 1.00 94.31 110 LEU A C 1
ATOM 834 O O . LEU A 1 110 ? -4.549 -0.384 -9.572 1.00 94.31 110 LEU A O 1
ATOM 838 N N . SER A 1 111 ? -6.272 -0.451 -10.997 1.00 92.44 111 SER A N 1
ATOM 839 C CA . SER A 1 111 ? -7.016 0.583 -10.277 1.00 92.44 111 SER A CA 1
ATOM 840 C C . SER A 1 111 ? -7.924 -0.039 -9.222 1.00 92.44 111 SER A C 1
ATOM 842 O O . SER A 1 111 ? -8.796 -0.839 -9.547 1.00 92.44 111 SER A O 1
ATOM 844 N N . GLY A 1 112 ? -7.803 0.385 -7.965 1.00 88.12 112 GLY A N 1
ATOM 845 C CA . GLY A 1 112 ? -8.753 0.032 -6.905 1.00 88.12 112 GLY A CA 1
ATOM 846 C C . GLY A 1 112 ? -10.160 0.598 -7.148 1.00 88.12 112 GLY A C 1
ATOM 847 O O . GLY A 1 112 ? -11.131 0.116 -6.572 1.00 88.12 112 GLY A O 1
ATOM 848 N N . SER A 1 113 ? -10.306 1.593 -8.029 1.00 83.00 113 SER A N 1
ATOM 849 C CA . SER A 1 113 ? -11.628 2.064 -8.467 1.00 83.00 113 SER A CA 1
ATOM 850 C C . SER A 1 113 ? -12.360 1.059 -9.360 1.00 83.00 113 SER A C 1
ATOM 852 O O . SER A 1 113 ? -13.568 1.197 -9.563 1.00 83.00 113 SER A O 1
ATOM 854 N N . ASP A 1 114 ? -11.646 0.089 -9.937 1.00 83.31 114 ASP A N 1
ATOM 855 C CA . ASP A 1 114 ? -12.252 -0.915 -10.799 1.00 83.31 114 ASP A CA 1
ATOM 856 C C . ASP A 1 114 ? -13.071 -1.887 -9.953 1.00 83.31 114 ASP A C 1
ATOM 858 O O . ASP A 1 114 ? -12.679 -2.302 -8.864 1.00 83.31 114 ASP A O 1
ATOM 862 N N . ALA A 1 115 ? -14.243 -2.271 -10.457 1.00 67.50 115 ALA A N 1
ATOM 863 C CA . ALA A 1 115 ? -15.167 -3.084 -9.677 1.00 67.50 115 ALA A CA 1
ATOM 864 C C . ALA A 1 115 ? -14.620 -4.489 -9.365 1.00 67.50 115 ALA A C 1
ATOM 866 O O . ALA A 1 115 ? -15.085 -5.106 -8.408 1.00 67.50 115 ALA A O 1
ATOM 867 N N . ARG A 1 116 ? -13.725 -5.028 -10.210 1.00 80.69 116 ARG A N 1
ATOM 868 C CA . ARG A 1 116 ? -13.230 -6.415 -10.165 1.00 80.69 116 ARG A CA 1
ATOM 869 C C . ARG A 1 116 ? -11.873 -6.537 -10.857 1.00 80.69 116 ARG A C 1
ATOM 871 O O . ARG A 1 116 ? -11.624 -5.833 -11.834 1.00 80.69 116 ARG A O 1
ATOM 878 N N . VAL A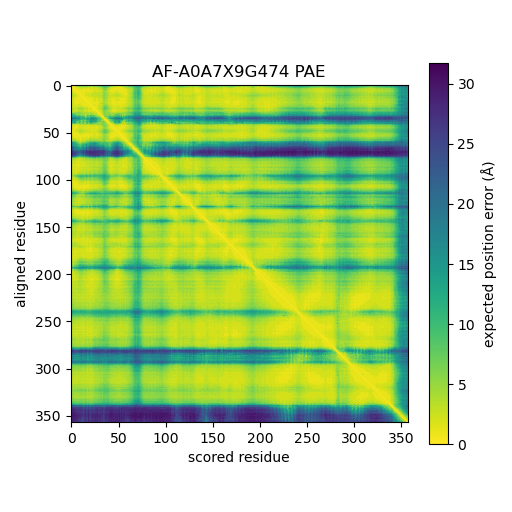 1 117 ? -11.077 -7.509 -10.419 1.00 87.69 117 VAL A N 1
ATOM 879 C CA . VAL A 1 117 ? -9.917 -8.015 -11.168 1.00 87.69 117 VAL A CA 1
ATOM 880 C C . VAL A 1 117 ? -10.418 -8.728 -12.429 1.00 87.69 117 VAL A C 1
ATOM 882 O O . VAL A 1 117 ? -11.340 -9.545 -12.361 1.00 87.69 117 VAL A O 1
ATOM 885 N N . GLN A 1 118 ? -9.860 -8.396 -13.592 1.00 86.25 118 GLN A N 1
ATOM 886 C CA . GLN A 1 118 ? -10.275 -8.941 -14.886 1.00 86.25 118 GLN A CA 1
ATOM 887 C C . GLN A 1 118 ? -9.337 -10.069 -15.355 1.00 86.25 118 GLN A C 1
ATOM 889 O O . GLN A 1 118 ? -8.169 -10.090 -14.977 1.00 86.25 118 GLN A O 1
ATOM 894 N N . PRO A 1 119 ? -9.785 -10.970 -16.254 1.00 81.19 119 PRO A N 1
ATOM 895 C CA . PRO A 1 119 ? -8.923 -12.018 -16.817 1.00 81.19 119 PRO A CA 1
ATOM 896 C C . PRO A 1 119 ? -7.671 -11.483 -17.526 1.00 81.19 119 PRO A C 1
ATOM 898 O O . PRO A 1 119 ? -6.624 -12.121 -17.500 1.00 81.19 119 PRO A O 1
ATOM 901 N N . ALA A 1 120 ? -7.767 -10.288 -18.122 1.00 80.88 120 ALA A N 1
ATOM 902 C CA . ALA A 1 120 ? -6.616 -9.589 -18.682 1.00 80.88 120 ALA A CA 1
ATOM 903 C C . ALA A 1 120 ? -5.529 -9.348 -17.630 1.00 80.88 120 ALA A C 1
ATOM 905 O O . ALA A 1 120 ? -4.351 -9.509 -17.919 1.00 80.88 120 ALA A O 1
ATOM 906 N N . ASP A 1 121 ? -5.925 -9.021 -16.402 1.00 88.19 121 ASP A N 1
ATOM 907 C CA . ASP A 1 121 ? -5.004 -8.700 -15.319 1.00 88.19 121 ASP A CA 1
ATOM 908 C C . ASP A 1 121 ? -4.236 -9.942 -14.864 1.00 88.19 121 ASP A C 1
ATOM 910 O O . ASP A 1 121 ? -3.013 -9.903 -14.742 1.00 88.19 121 ASP A O 1
ATOM 914 N N . ALA A 1 122 ? -4.934 -11.074 -14.727 1.00 87.44 122 ALA A N 1
ATOM 915 C CA . ALA A 1 122 ? -4.316 -12.371 -14.456 1.00 87.44 122 ALA A CA 1
ATOM 916 C C . ALA A 1 122 ? -3.271 -12.735 -15.521 1.00 87.44 122 ALA A C 1
ATOM 918 O O . ALA A 1 122 ? -2.142 -13.099 -15.196 1.00 87.44 122 ALA A O 1
ATOM 919 N N . ARG A 1 123 ? -3.617 -12.544 -16.800 1.00 87.56 123 ARG A N 1
ATOM 920 C CA . ARG A 1 123 ? -2.732 -12.852 -17.926 1.00 87.56 123 ARG A CA 1
ATOM 921 C C . ARG A 1 123 ? -1.438 -12.024 -17.905 1.00 87.56 123 ARG A C 1
ATOM 923 O O . ARG A 1 123 ? -0.370 -12.568 -18.180 1.00 87.56 123 ARG A O 1
ATOM 930 N N . MET A 1 124 ? -1.517 -10.741 -17.541 1.00 86.69 124 MET A N 1
ATOM 931 C CA . MET A 1 124 ? -0.340 -9.871 -17.392 1.00 86.69 124 MET A CA 1
ATOM 932 C C . MET A 1 124 ? 0.545 -10.288 -16.216 1.00 86.69 124 MET A C 1
ATOM 934 O O . MET A 1 124 ? 1.767 -10.338 -16.340 1.00 86.69 124 MET A O 1
ATOM 938 N N . ILE A 1 125 ? -0.073 -10.596 -15.077 1.00 88.50 125 ILE A N 1
ATOM 939 C CA . ILE A 1 125 ? 0.619 -11.023 -13.859 1.00 88.50 125 ILE A CA 1
ATOM 940 C C . ILE A 1 125 ? 1.399 -12.324 -14.105 1.00 88.50 125 ILE A C 1
ATOM 942 O O . ILE A 1 125 ? 2.578 -12.420 -13.758 1.00 88.50 125 ILE A O 1
ATOM 946 N N . GLU A 1 126 ? 0.774 -13.305 -14.759 1.00 87.25 126 GLU A N 1
ATOM 947 C CA . GLU A 1 126 ? 1.399 -14.591 -15.087 1.00 87.25 126 GLU A CA 1
ATOM 948 C C . GLU A 1 126 ? 2.595 -14.452 -16.043 1.00 87.25 126 GLU A C 1
ATOM 950 O O . GLU A 1 126 ? 3.562 -15.212 -15.935 1.00 87.25 126 GLU A O 1
ATOM 955 N N . ALA A 1 127 ? 2.557 -13.482 -16.964 1.00 86.12 127 ALA A N 1
ATOM 956 C CA . ALA A 1 127 ? 3.600 -13.291 -17.971 1.00 86.12 127 ALA A CA 1
ATOM 957 C C . ALA A 1 127 ? 4.958 -12.895 -17.362 1.00 86.12 127 ALA A C 1
ATOM 959 O O . ALA A 1 127 ? 6.000 -13.353 -17.833 1.00 86.12 127 ALA A O 1
ATOM 960 N N . PHE A 1 128 ? 4.957 -12.090 -16.294 1.00 81.69 128 PHE A N 1
ATOM 961 C CA . PHE A 1 128 ? 6.178 -11.543 -15.684 1.00 81.69 128 PHE A CA 1
ATOM 962 C C . PHE A 1 128 ? 6.674 -12.303 -14.441 1.00 81.69 128 PHE A C 1
ATOM 964 O O . PHE A 1 128 ? 7.768 -12.016 -13.949 1.00 81.69 128 PHE A O 1
ATOM 971 N N . ARG A 1 129 ? 5.920 -13.306 -13.968 1.00 78.50 129 ARG A N 1
ATOM 972 C CA . ARG A 1 129 ? 6.298 -14.241 -12.888 1.00 78.50 129 ARG A CA 1
ATOM 973 C C . ARG A 1 129 ? 6.855 -13.550 -11.630 1.00 78.50 129 ARG A C 1
ATOM 975 O O . ARG A 1 129 ? 6.188 -12.719 -11.029 1.00 78.50 129 ARG A O 1
ATOM 982 N N . ASP A 1 130 ? 8.059 -13.911 -11.195 1.00 76.81 130 ASP A N 1
ATOM 983 C CA . ASP A 1 130 ? 8.724 -13.445 -9.973 1.00 76.81 130 ASP A CA 1
ATOM 984 C C . ASP A 1 130 ? 9.250 -12.005 -10.068 1.00 76.81 130 ASP A C 1
ATOM 986 O O . ASP A 1 130 ? 9.644 -11.419 -9.061 1.00 76.81 130 ASP A O 1
ATOM 990 N N . ARG A 1 131 ? 9.211 -11.406 -11.263 1.00 82.38 131 ARG A N 1
ATOM 991 C CA . ARG A 1 131 ? 9.637 -10.022 -11.506 1.00 82.38 131 ARG A CA 1
ATOM 992 C C . ARG A 1 131 ? 8.486 -9.023 -11.470 1.00 82.38 131 ARG A C 1
ATOM 994 O O . ARG A 1 131 ? 8.715 -7.852 -11.764 1.00 82.38 131 ARG A O 1
ATOM 1001 N N . VAL A 1 132 ? 7.266 -9.450 -11.132 1.00 90.56 132 VAL A N 1
ATOM 1002 C CA . VAL A 1 132 ? 6.103 -8.560 -11.041 1.00 90.56 132 VAL A CA 1
ATOM 1003 C C . VAL A 1 132 ? 5.793 -8.175 -9.599 1.00 90.56 132 VAL A C 1
ATOM 1005 O O . VAL A 1 132 ? 5.678 -9.020 -8.706 1.00 90.56 132 VAL A O 1
ATOM 1008 N N . LEU A 1 133 ? 5.613 -6.875 -9.392 1.00 95.12 133 LEU A N 1
ATOM 1009 C CA . LEU A 1 133 ? 4.947 -6.311 -8.232 1.00 95.12 133 LEU A CA 1
ATOM 1010 C C . LEU A 1 133 ? 3.596 -5.760 -8.691 1.00 95.12 133 LEU A C 1
ATOM 1012 O O . LEU A 1 133 ? 3.535 -4.898 -9.571 1.00 95.12 133 LEU A O 1
ATOM 1016 N N . VAL A 1 134 ? 2.518 -6.274 -8.107 1.00 95.94 134 VAL A N 1
ATOM 1017 C CA . VAL A 1 134 ? 1.154 -5.831 -8.393 1.00 95.94 134 VAL A CA 1
ATOM 1018 C C . VAL A 1 134 ? 0.864 -4.603 -7.543 1.00 95.94 134 VAL A C 1
ATOM 1020 O O . VAL A 1 134 ? 0.876 -4.664 -6.314 1.00 95.94 134 VAL A O 1
ATOM 1023 N N . ILE A 1 135 ? 0.602 -3.478 -8.195 1.00 97.44 135 ILE A N 1
ATOM 1024 C CA . ILE A 1 135 ? 0.340 -2.204 -7.533 1.00 97.44 135 ILE A CA 1
ATOM 1025 C C . ILE A 1 135 ? -1.124 -1.853 -7.728 1.00 97.44 135 ILE A C 1
ATOM 1027 O O . ILE A 1 135 ? -1.552 -1.518 -8.830 1.00 97.44 135 ILE A O 1
ATOM 1031 N N . VAL A 1 136 ? -1.890 -1.899 -6.645 1.00 96.38 136 VAL A N 1
ATOM 1032 C CA . VAL A 1 136 ? -3.272 -1.426 -6.643 1.00 96.38 136 VAL A CA 1
ATOM 1033 C C . VAL A 1 136 ? -3.243 0.063 -6.344 1.00 96.38 136 VAL A C 1
ATOM 1035 O O . VAL A 1 136 ? -2.941 0.473 -5.226 1.00 96.38 136 VAL A O 1
ATOM 1038 N N . THR A 1 137 ? -3.511 0.881 -7.349 1.00 96.19 137 THR A N 1
ATOM 1039 C CA . THR A 1 137 ? -3.553 2.339 -7.260 1.00 96.19 137 THR A CA 1
ATOM 1040 C C . THR A 1 137 ? -4.941 2.825 -6.842 1.00 96.19 137 THR A C 1
ATOM 1042 O O . THR A 1 137 ? -5.899 2.053 -6.794 1.00 96.19 137 THR A O 1
ATOM 1045 N N . LYS A 1 138 ? -5.075 4.127 -6.553 1.00 94.06 138 LYS A N 1
ATOM 1046 C CA . LYS A 1 138 ? -6.359 4.785 -6.235 1.00 94.06 138 LYS A CA 1
ATOM 1047 C C . LYS A 1 138 ? -7.156 4.070 -5.135 1.00 94.06 138 LYS A C 1
ATOM 1049 O O . LYS A 1 138 ? -8.384 4.001 -5.183 1.00 94.06 138 LYS A O 1
ATOM 1054 N N . VAL A 1 139 ? -6.463 3.510 -4.143 1.00 92.19 139 VAL A N 1
ATOM 1055 C CA . VAL A 1 139 ? -7.098 2.735 -3.059 1.00 92.19 139 VAL A CA 1
ATOM 1056 C C . VAL A 1 139 ? -7.986 3.596 -2.160 1.00 92.19 139 VAL A C 1
ATOM 1058 O O . VAL A 1 139 ? -8.850 3.083 -1.449 1.00 92.19 139 VAL A O 1
ATOM 1061 N N . ASP A 1 140 ? -7.805 4.913 -2.224 1.00 89.31 140 ASP A N 1
ATOM 1062 C CA . ASP A 1 140 ? -8.671 5.922 -1.625 1.00 89.31 140 ASP A CA 1
ATOM 1063 C C . ASP A 1 140 ? -10.085 5.933 -2.229 1.00 89.31 140 ASP A C 1
ATOM 1065 O O . ASP A 1 140 ? -11.039 6.225 -1.510 1.00 89.31 140 ASP A O 1
ATOM 1069 N N . LEU A 1 141 ? -10.242 5.512 -3.491 1.00 89.25 141 LEU A N 1
ATOM 1070 C CA . LEU A 1 141 ? -11.529 5.439 -4.196 1.00 89.25 141 LEU A CA 1
ATOM 1071 C C . LEU A 1 141 ? -12.235 4.080 -4.049 1.00 89.25 141 LEU A C 1
ATOM 1073 O O . LEU A 1 141 ? -13.322 3.880 -4.598 1.00 89.25 141 LEU A O 1
ATOM 1077 N N . MET A 1 142 ? -11.636 3.124 -3.331 1.00 87.75 142 MET A N 1
ATOM 1078 C CA . MET A 1 142 ? -12.244 1.810 -3.126 1.00 87.75 142 MET A CA 1
ATOM 1079 C C . MET A 1 142 ? -13.486 1.905 -2.241 1.00 87.75 142 MET A C 1
ATOM 1081 O O . MET A 1 142 ? -13.436 2.379 -1.100 1.00 87.75 142 MET A O 1
ATOM 1085 N N . ARG A 1 143 ? -14.598 1.356 -2.739 1.00 82.31 143 ARG A N 1
ATOM 1086 C CA . ARG A 1 143 ? -15.836 1.228 -1.964 1.00 82.31 143 ARG A CA 1
ATOM 1087 C C . ARG A 1 143 ? -15.682 0.192 -0.858 1.00 82.31 143 ARG A C 1
ATOM 1089 O O . ARG A 1 143 ? -15.092 -0.868 -1.061 1.00 82.31 143 ARG A O 1
ATOM 1096 N N . ARG A 1 144 ? -16.290 0.476 0.297 1.00 75.62 144 ARG A N 1
ATOM 1097 C CA . ARG A 1 144 ? -16.164 -0.333 1.524 1.00 75.62 144 ARG A CA 1
ATOM 1098 C C . ARG A 1 144 ? -16.491 -1.811 1.315 1.00 75.62 144 ARG A C 1
ATOM 1100 O O . ARG A 1 144 ? -15.786 -2.668 1.825 1.00 75.62 144 ARG A O 1
ATOM 1107 N N . ASN A 1 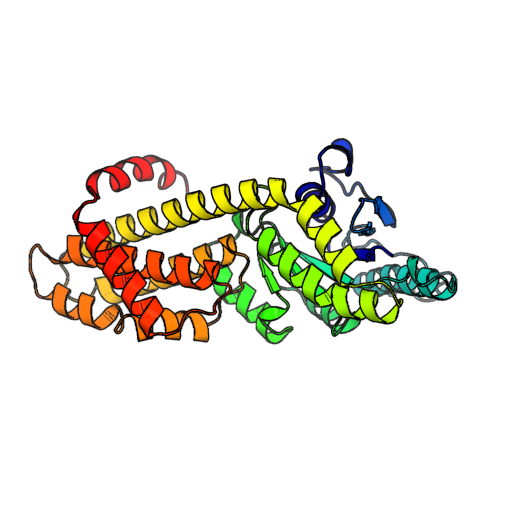145 ? -17.544 -2.087 0.556 1.00 77.75 145 ASN A N 1
ATOM 1108 C CA . ASN A 1 145 ? -18.059 -3.427 0.300 1.00 77.75 145 ASN A CA 1
ATOM 1109 C C . ASN A 1 145 ? -17.259 -4.218 -0.748 1.00 77.75 145 ASN A C 1
ATOM 1111 O O . ASN A 1 145 ? -17.565 -5.382 -0.949 1.00 77.75 145 ASN A O 1
ATOM 1115 N N . HIS A 1 146 ? -16.288 -3.607 -1.436 1.00 82.81 146 HIS A N 1
ATOM 1116 C CA . HIS A 1 146 ? -15.530 -4.265 -2.507 1.00 82.81 146 HIS A CA 1
ATOM 1117 C C . HIS A 1 146 ? -14.062 -4.532 -2.146 1.00 82.81 146 HIS A C 1
ATOM 1119 O O . HIS A 1 146 ? -13.395 -5.246 -2.885 1.00 82.81 146 HIS A O 1
ATOM 1125 N N . ILE A 1 147 ? -13.537 -3.976 -1.043 1.00 84.81 147 ILE A N 1
ATOM 1126 C CA . ILE A 1 147 ? -12.109 -4.116 -0.693 1.00 84.81 147 ILE A CA 1
ATOM 1127 C C . ILE A 1 147 ? -11.725 -5.587 -0.505 1.00 84.81 147 ILE A C 1
ATOM 1129 O O . ILE A 1 147 ? -10.733 -6.030 -1.077 1.00 84.81 147 ILE A O 1
ATOM 1133 N N . GLU A 1 148 ? -12.517 -6.330 0.267 1.00 85.44 148 GLU A N 1
ATOM 1134 C CA . GLU A 1 148 ? -12.249 -7.734 0.589 1.00 85.44 148 GLU A CA 1
ATOM 1135 C C . GLU A 1 148 ? -12.328 -8.625 -0.657 1.00 85.44 148 GLU A C 1
ATOM 1137 O O . GLU A 1 148 ? -11.370 -9.331 -0.963 1.00 85.44 148 GLU A O 1
ATOM 1142 N N . ASP A 1 149 ? -13.413 -8.522 -1.430 1.00 87.94 149 ASP A N 1
ATOM 1143 C CA . ASP A 1 149 ? -13.598 -9.290 -2.668 1.00 87.94 149 ASP A CA 1
ATOM 1144 C C . ASP A 1 149 ? -12.491 -9.004 -3.693 1.00 87.94 149 ASP A C 1
ATOM 1146 O O . ASP A 1 149 ? -11.980 -9.919 -4.342 1.00 87.94 149 ASP A O 1
ATOM 1150 N N . PHE A 1 150 ? -12.088 -7.736 -3.822 1.00 89.69 150 PHE A N 1
ATOM 1151 C CA . PHE A 1 150 ? -11.010 -7.334 -4.721 1.00 89.69 150 PHE A CA 1
ATOM 1152 C C . PHE A 1 150 ? -9.659 -7.908 -4.275 1.00 89.69 150 PHE A C 1
ATOM 1154 O O . PHE A 1 150 ? -8.927 -8.463 -5.094 1.00 89.69 150 PHE A O 1
ATOM 1161 N N . GLN A 1 151 ? -9.330 -7.819 -2.982 1.00 90.50 151 GLN A N 1
ATOM 1162 C CA . GLN A 1 151 ? -8.091 -8.383 -2.435 1.00 90.50 151 GLN A CA 1
ATOM 1163 C C . GLN A 1 151 ? -8.066 -9.908 -2.555 1.00 90.50 151 GLN A C 1
ATOM 1165 O O . GLN A 1 151 ? -7.053 -10.466 -2.968 1.00 90.50 151 GLN A O 1
ATOM 1170 N N . LYS A 1 152 ? -9.190 -10.577 -2.284 1.00 89.81 152 LYS A N 1
ATOM 1171 C CA . LYS A 1 152 ? -9.330 -12.027 -2.434 1.00 89.81 152 LYS A CA 1
ATOM 1172 C C . LYS A 1 152 ? -9.080 -12.482 -3.869 1.00 89.81 152 LYS A C 1
ATOM 1174 O O . LYS A 1 152 ? -8.292 -13.398 -4.077 1.00 89.81 152 LYS A O 1
ATOM 1179 N N . ALA A 1 153 ? -9.656 -11.783 -4.846 1.00 91.50 153 ALA A N 1
ATOM 1180 C CA . ALA A 1 153 ? -9.408 -12.069 -6.256 1.00 91.50 153 ALA A CA 1
ATOM 1181 C C . ALA A 1 153 ? -7.924 -11.917 -6.643 1.00 91.50 153 ALA A C 1
ATOM 1183 O O . ALA A 1 153 ? -7.446 -12.644 -7.507 1.00 91.50 153 ALA A O 1
ATOM 1184 N N . LEU A 1 154 ? -7.178 -11.005 -6.007 1.00 92.38 154 LEU A N 1
ATOM 1185 C CA . LEU A 1 154 ? -5.731 -10.898 -6.213 1.00 92.38 154 LEU A CA 1
ATOM 1186 C C . LEU A 1 154 ? -4.943 -11.997 -5.495 1.00 92.38 154 LEU A C 1
ATOM 1188 O O . LEU A 1 154 ? -3.948 -12.465 -6.040 1.00 92.38 154 LEU A O 1
ATOM 1192 N N . PHE A 1 155 ? -5.370 -12.421 -4.305 1.00 92.44 155 PHE A N 1
ATOM 1193 C CA . PHE A 1 155 ? -4.718 -13.507 -3.562 1.00 92.44 155 PHE A CA 1
ATOM 1194 C C . PHE A 1 155 ? -4.804 -14.857 -4.280 1.00 92.44 155 PHE A C 1
ATOM 1196 O O . PHE A 1 155 ? -3.918 -15.691 -4.105 1.00 92.44 155 PHE A O 1
ATOM 1203 N N . ASP A 1 156 ? -5.824 -15.050 -5.118 1.00 91.19 156 ASP A N 1
ATOM 1204 C CA . ASP A 1 156 ? -5.939 -16.223 -5.991 1.00 91.19 156 ASP A CA 1
ATOM 1205 C C . ASP A 1 156 ? -4.917 -16.204 -7.150 1.00 91.19 156 ASP A C 1
ATOM 1207 O O . ASP A 1 156 ? -4.648 -17.244 -7.750 1.00 91.19 156 ASP A O 1
ATOM 1211 N N . LEU A 1 157 ? -4.331 -15.038 -7.463 1.00 89.88 157 LEU A N 1
ATOM 1212 C CA . LEU A 1 157 ? -3.382 -14.844 -8.569 1.00 89.88 157 LEU A CA 1
ATOM 1213 C C . LEU A 1 157 ? -1.930 -14.709 -8.100 1.00 89.88 157 LEU A C 1
ATOM 1215 O O . LEU A 1 157 ? -1.016 -15.190 -8.768 1.00 89.88 157 LEU A O 1
ATOM 1219 N N . VAL A 1 158 ? -1.700 -14.022 -6.978 1.00 91.31 158 VAL A N 1
ATOM 1220 C CA . VAL A 1 158 ? -0.364 -13.723 -6.446 1.00 91.31 158 VAL A CA 1
ATOM 1221 C C . VAL A 1 158 ? -0.329 -13.803 -4.931 1.00 91.31 158 VAL A C 1
ATOM 1223 O O . VAL A 1 158 ? -1.327 -13.613 -4.239 1.00 91.31 158 VAL A O 1
ATOM 1226 N N . SER A 1 159 ? 0.873 -14.009 -4.395 1.00 89.75 159 SER A N 1
ATOM 1227 C CA . SER A 1 159 ? 1.072 -13.939 -2.949 1.00 89.75 159 SER A CA 1
ATOM 1228 C C . SER A 1 159 ? 0.741 -12.529 -2.431 1.00 89.75 159 SER A C 1
ATOM 1230 O O . SER A 1 159 ? 1.108 -11.553 -3.090 1.00 89.75 159 SER A O 1
ATOM 1232 N N . PRO A 1 160 ? 0.147 -12.377 -1.228 1.00 89.56 160 PRO A N 1
ATOM 1233 C CA . PRO A 1 160 ? -0.123 -11.064 -0.631 1.00 89.56 160 PRO A CA 1
ATOM 1234 C C . PRO A 1 160 ? 1.109 -10.149 -0.581 1.00 89.56 160 PRO A C 1
ATOM 1236 O O . PRO A 1 160 ? 1.001 -8.935 -0.725 1.00 89.56 160 PRO A O 1
ATOM 1239 N N . ASP A 1 161 ? 2.301 -10.735 -0.445 1.00 87.38 161 ASP A N 1
ATOM 1240 C CA . ASP A 1 161 ? 3.571 -10.014 -0.450 1.00 87.38 161 ASP A CA 1
ATOM 1241 C C . ASP A 1 161 ? 3.987 -9.426 -1.802 1.00 87.38 161 ASP A C 1
ATOM 1243 O O . ASP A 1 161 ? 4.883 -8.581 -1.838 1.00 87.38 161 ASP A O 1
ATOM 1247 N N . GLN A 1 162 ? 3.359 -9.826 -2.900 1.00 90.56 162 GLN A N 1
ATOM 1248 C CA . GLN A 1 162 ? 3.567 -9.217 -4.214 1.00 90.56 162 GLN A CA 1
ATOM 1249 C C . GLN A 1 162 ? 2.567 -8.094 -4.498 1.00 90.56 162 GLN A C 1
ATOM 1251 O O . GLN A 1 162 ? 2.651 -7.470 -5.552 1.00 90.56 162 GLN A O 1
ATOM 1256 N N . ILE A 1 163 ? 1.641 -7.818 -3.577 1.00 94.44 163 ILE A N 1
ATOM 1257 C CA . ILE A 1 163 ? 0.639 -6.766 -3.723 1.00 94.44 163 ILE A CA 1
ATOM 1258 C C . ILE A 1 163 ? 1.055 -5.561 -2.883 1.00 94.44 163 ILE A C 1
ATOM 1260 O O . ILE A 1 163 ? 1.404 -5.689 -1.706 1.00 94.44 163 ILE A O 1
ATOM 1264 N N . VAL A 1 164 ? 0.986 -4.374 -3.480 1.00 96.88 164 VAL A N 1
ATOM 1265 C CA . VAL A 1 164 ? 1.116 -3.104 -2.764 1.00 96.88 164 VAL A CA 1
ATOM 1266 C C . VAL A 1 164 ? -0.082 -2.225 -3.066 1.00 96.88 164 VAL A C 1
ATOM 1268 O O . VAL A 1 164 ? -0.374 -1.916 -4.218 1.00 96.88 164 VAL A O 1
ATOM 1271 N N . MET A 1 165 ? -0.762 -1.810 -2.006 1.00 95.81 165 MET A N 1
ATOM 1272 C CA . MET A 1 165 ? -1.883 -0.875 -2.067 1.00 95.81 165 MET A CA 1
ATOM 1273 C C . MET A 1 165 ? -1.325 0.555 -2.018 1.00 95.81 165 MET A C 1
ATOM 1275 O O . MET A 1 165 ? -0.527 0.854 -1.135 1.00 95.81 165 MET A O 1
ATOM 1279 N N . ILE A 1 166 ? -1.693 1.454 -2.934 1.00 96.94 166 ILE A N 1
ATOM 1280 C CA . ILE A 1 166 ? -1.197 2.841 -2.926 1.00 96.94 166 ILE A CA 1
ATOM 1281 C C . ILE A 1 166 ? -2.278 3.860 -3.278 1.00 96.94 166 ILE A C 1
ATOM 1283 O O . ILE A 1 166 ? -3.201 3.606 -4.055 1.00 96.94 166 ILE A O 1
ATOM 1287 N N . SER A 1 167 ? -2.099 5.075 -2.764 1.00 95.25 167 SER A N 1
ATOM 1288 C CA . SER A 1 167 ? -2.770 6.270 -3.278 1.00 95.25 167 SER A CA 1
ATOM 1289 C C . SER A 1 167 ? -1.722 7.310 -3.650 1.00 95.25 167 SER A C 1
ATOM 1291 O O . SER A 1 167 ? -1.042 7.862 -2.783 1.00 95.25 167 SER A O 1
ATOM 1293 N N . SER A 1 168 ? -1.607 7.619 -4.943 1.00 93.12 168 SER A N 1
ATOM 1294 C CA . SER A 1 168 ? -0.709 8.674 -5.430 1.00 93.12 168 SER A CA 1
ATOM 1295 C C . SER A 1 168 ? -1.169 10.069 -5.003 1.00 93.12 168 SER A C 1
ATOM 1297 O O . SER A 1 168 ? -0.335 10.970 -4.903 1.00 93.12 168 SER A O 1
ATOM 1299 N N . HIS A 1 169 ? -2.470 10.250 -4.743 1.00 90.69 169 HIS A N 1
ATOM 1300 C CA . HIS A 1 169 ? -3.042 11.515 -4.285 1.00 90.69 169 HIS A CA 1
ATOM 1301 C C . HIS A 1 169 ? -2.781 11.731 -2.790 1.00 90.69 169 HIS A C 1
ATOM 1303 O O . HIS A 1 169 ? -2.183 12.735 -2.405 1.00 90.69 169 HIS A O 1
ATOM 1309 N N . GLN A 1 170 ? -3.140 10.752 -1.952 1.00 89.31 170 GLN A N 1
ATOM 1310 C CA . GLN A 1 170 ? -2.933 10.838 -0.501 1.00 89.31 170 GLN A CA 1
ATOM 1311 C C . GLN A 1 170 ? -1.472 10.598 -0.084 1.00 89.31 170 GLN A C 1
ATOM 1313 O O . GLN A 1 170 ? -1.070 10.999 1.006 1.00 89.31 170 GLN A O 1
ATOM 1318 N N . LYS A 1 171 ? -0.654 10.035 -0.987 1.00 92.38 171 LYS A N 1
ATOM 1319 C CA . LYS A 1 171 ? 0.749 9.635 -0.771 1.00 92.38 171 LYS A CA 1
ATOM 1320 C C . LYS A 1 171 ? 0.905 8.526 0.277 1.00 92.38 171 LYS A C 1
ATOM 1322 O O . LYS A 1 171 ? 1.860 8.521 1.051 1.00 92.38 171 LYS A O 1
ATOM 1327 N N . ASN A 1 172 ? -0.015 7.568 0.237 1.00 92.06 172 ASN A N 1
ATOM 1328 C CA . ASN A 1 172 ? -0.061 6.410 1.126 1.00 92.06 172 ASN A CA 1
ATOM 1329 C C . ASN A 1 172 ? 0.453 5.152 0.421 1.00 92.06 172 ASN A C 1
ATOM 1331 O O . ASN A 1 172 ? 0.397 5.058 -0.808 1.00 92.06 172 ASN A O 1
ATOM 1335 N N . GLY A 1 173 ? 0.983 4.201 1.193 1.00 94.75 173 GLY A N 1
ATOM 1336 C CA . GLY A 1 173 ? 1.579 2.960 0.681 1.00 94.75 173 GLY A CA 1
ATOM 1337 C C . GLY A 1 173 ? 2.881 3.123 -0.124 1.00 94.75 173 GLY A C 1
ATOM 1338 O O . GLY A 1 173 ? 3.541 2.131 -0.432 1.00 94.75 173 GLY A O 1
ATOM 1339 N N . LEU A 1 174 ? 3.312 4.355 -0.425 1.00 96.50 174 LEU A N 1
ATOM 1340 C CA . LEU A 1 174 ? 4.510 4.630 -1.230 1.00 96.50 174 LEU A CA 1
ATOM 1341 C C . LEU A 1 174 ? 5.809 4.186 -0.539 1.00 96.50 174 LEU A C 1
ATOM 1343 O O . LEU A 1 174 ? 6.697 3.649 -1.196 1.00 96.50 174 LEU A O 1
ATOM 1347 N N . ASP A 1 175 ? 5.910 4.323 0.790 1.00 94.94 175 ASP A N 1
ATOM 1348 C CA . ASP A 1 175 ? 7.068 3.818 1.552 1.00 94.94 175 ASP A CA 1
ATOM 1349 C C . ASP A 1 175 ? 7.181 2.286 1.474 1.00 94.94 175 ASP A C 1
ATOM 1351 O O . ASP A 1 175 ? 8.277 1.717 1.392 1.00 94.94 175 ASP A O 1
ATOM 1355 N N . LYS A 1 176 ? 6.030 1.603 1.436 1.00 95.56 176 LYS A N 1
ATOM 1356 C CA . LYS A 1 176 ? 5.973 0.150 1.293 1.00 95.56 176 LYS A CA 1
ATOM 1357 C C . LYS A 1 176 ? 6.371 -0.286 -0.111 1.00 95.56 176 LYS A C 1
ATOM 1359 O O . LYS A 1 176 ? 7.189 -1.200 -0.251 1.00 95.56 176 LYS A O 1
ATOM 1364 N N . LEU A 1 177 ? 5.844 0.396 -1.131 1.00 96.69 177 LEU A N 1
ATOM 1365 C CA . LEU A 1 177 ? 6.230 0.196 -2.527 1.00 96.69 177 LEU A CA 1
ATOM 1366 C C . LEU A 1 177 ? 7.741 0.360 -2.700 1.00 96.69 177 LEU A C 1
ATOM 1368 O O . LEU A 1 177 ? 8.396 -0.500 -3.291 1.00 96.69 177 LEU A O 1
ATOM 1372 N N . LEU A 1 178 ? 8.299 1.425 -2.123 1.00 94.94 178 LEU A N 1
ATOM 1373 C CA . LEU A 1 178 ? 9.727 1.706 -2.142 1.00 94.94 178 LEU A CA 1
ATOM 1374 C C . LEU A 1 178 ? 10.540 0.561 -1.528 1.00 94.94 178 LEU A C 1
ATOM 1376 O O . LEU A 1 178 ? 11.502 0.082 -2.130 1.00 94.94 178 LEU A O 1
ATOM 1380 N N . SER A 1 179 ? 10.140 0.106 -0.342 1.00 93.50 179 SER A N 1
ATOM 1381 C CA . SER A 1 179 ? 10.844 -0.943 0.398 1.00 93.50 179 SER A CA 1
ATOM 1382 C C . SER A 1 179 ? 10.818 -2.286 -0.337 1.00 93.50 179 SER A C 1
ATOM 1384 O O . SER A 1 179 ? 11.857 -2.941 -0.449 1.00 93.50 179 SER A O 1
ATOM 1386 N N . LYS A 1 180 ? 9.664 -2.681 -0.900 1.00 93.81 180 LYS A N 1
ATOM 1387 C CA . LYS A 1 180 ? 9.549 -3.908 -1.709 1.00 93.81 180 LYS A CA 1
ATOM 1388 C C . LYS A 1 180 ? 10.329 -3.805 -3.020 1.00 93.81 180 LYS A C 1
ATOM 1390 O O . LYS A 1 180 ? 11.023 -4.747 -3.389 1.00 93.81 180 LYS A O 1
ATOM 1395 N N . THR A 1 181 ? 10.286 -2.650 -3.677 1.00 93.94 181 THR A N 1
ATOM 1396 C CA . THR A 1 181 ? 11.057 -2.393 -4.902 1.00 93.94 181 THR A CA 1
ATOM 1397 C C . THR A 1 181 ? 12.552 -2.530 -4.657 1.00 93.94 181 THR A C 1
ATOM 1399 O O . THR A 1 181 ? 13.233 -3.225 -5.405 1.00 93.94 181 THR A O 1
ATOM 1402 N N . LEU A 1 182 ? 13.063 -1.935 -3.577 1.00 92.00 182 LEU A N 1
ATOM 1403 C CA . LEU A 1 182 ? 14.466 -2.067 -3.203 1.00 92.00 182 LEU A CA 1
ATOM 1404 C C . LEU A 1 182 ? 14.841 -3.532 -2.928 1.00 92.00 182 LEU A C 1
ATOM 1406 O O . LEU A 1 182 ? 15.898 -3.985 -3.359 1.00 92.00 182 LEU A O 1
ATOM 1410 N N . ALA A 1 183 ? 13.987 -4.278 -2.222 1.00 91.00 183 ALA A N 1
ATOM 1411 C CA . ALA A 1 183 ? 14.225 -5.691 -1.932 1.00 91.00 183 ALA A CA 1
ATOM 1412 C C . ALA A 1 183 ? 14.326 -6.542 -3.210 1.00 91.00 183 ALA A C 1
ATOM 1414 O O . ALA A 1 183 ? 15.225 -7.375 -3.302 1.00 91.00 183 ALA A O 1
ATOM 1415 N N . LEU A 1 184 ? 13.461 -6.291 -4.197 1.00 88.75 184 LEU A N 1
ATOM 1416 C CA . LEU A 1 184 ? 13.450 -7.011 -5.474 1.00 88.75 184 LEU A CA 1
ATOM 1417 C C . LEU A 1 184 ? 14.558 -6.558 -6.436 1.00 88.75 184 LEU A C 1
ATOM 1419 O O . LEU A 1 184 ? 15.033 -7.356 -7.235 1.00 88.75 184 LEU A O 1
ATOM 1423 N N . ALA A 1 185 ? 15.004 -5.303 -6.354 1.00 86.06 185 ALA A N 1
ATOM 1424 C CA . ALA A 1 185 ? 16.083 -4.788 -7.197 1.00 86.06 185 ALA A CA 1
ATOM 1425 C C . ALA A 1 185 ? 17.481 -5.236 -6.730 1.00 86.06 185 ALA A C 1
ATOM 1427 O O . ALA A 1 185 ? 18.399 -5.343 -7.541 1.00 86.06 185 ALA A O 1
ATOM 1428 N N . LYS A 1 186 ? 17.665 -5.504 -5.429 1.00 86.50 186 LYS A N 1
ATOM 1429 C CA . LYS A 1 186 ? 18.970 -5.846 -4.833 1.00 86.50 186 LYS A CA 1
ATOM 1430 C C . LYS A 1 186 ? 19.704 -7.015 -5.508 1.00 86.50 186 LYS A C 1
ATOM 1432 O O . LYS A 1 186 ? 20.900 -6.847 -5.746 1.00 86.50 186 LYS A O 1
ATOM 1437 N N . PRO A 1 187 ? 19.062 -8.160 -5.820 1.00 84.56 187 PRO A N 1
ATOM 1438 C CA . PRO A 1 187 ? 19.734 -9.262 -6.509 1.00 84.56 187 PRO A CA 1
ATOM 1439 C C . PRO A 1 187 ? 20.340 -8.837 -7.849 1.00 84.56 187 PRO A C 1
ATOM 1441 O O . PRO A 1 187 ? 21.513 -9.098 -8.089 1.00 84.56 187 PRO A O 1
ATOM 1444 N N . ALA A 1 188 ? 19.596 -8.079 -8.661 1.00 79.25 188 ALA A N 1
ATOM 1445 C CA . ALA A 1 188 ? 20.086 -7.589 -9.947 1.00 79.25 188 ALA A CA 1
ATOM 1446 C C . ALA A 1 188 ? 21.285 -6.636 -9.806 1.00 79.25 188 ALA A C 1
ATOM 1448 O O . ALA A 1 188 ? 22.244 -6.717 -10.569 1.00 79.25 188 ALA A O 1
ATOM 1449 N N . ILE A 1 189 ? 21.266 -5.759 -8.796 1.00 81.56 189 ILE A N 1
ATOM 1450 C CA . ILE A 1 189 ? 22.402 -4.873 -8.501 1.00 81.56 189 ILE A CA 1
ATOM 1451 C C . ILE A 1 189 ? 23.642 -5.678 -8.088 1.00 81.56 189 ILE A C 1
ATOM 1453 O O . ILE A 1 189 ? 24.752 -5.350 -8.506 1.00 81.56 189 ILE A O 1
ATOM 1457 N N . ALA A 1 190 ? 23.460 -6.737 -7.293 1.00 83.00 190 ALA A N 1
ATOM 1458 C CA . ALA A 1 190 ? 24.553 -7.612 -6.876 1.00 83.00 190 ALA A CA 1
ATOM 1459 C C . ALA A 1 190 ? 25.145 -8.401 -8.058 1.00 83.00 190 ALA A C 1
ATOM 1461 O O . ALA A 1 190 ? 26.365 -8.499 -8.180 1.00 83.00 190 ALA A O 1
ATOM 1462 N N . GLU A 1 191 ? 24.299 -8.921 -8.951 1.00 78.50 191 GLU A N 1
ATOM 1463 C CA . GLU A 1 191 ? 24.717 -9.635 -10.168 1.00 78.50 191 GLU A CA 1
ATOM 1464 C C . GLU A 1 191 ? 25.520 -8.747 -11.127 1.00 78.50 191 GLU A C 1
ATOM 1466 O O . GLU A 1 191 ? 26.453 -9.222 -11.772 1.00 78.50 191 GLU A O 1
ATOM 1471 N N . ALA A 1 192 ? 25.230 -7.444 -11.167 1.00 74.06 192 ALA A N 1
ATOM 1472 C CA . ALA A 1 192 ? 25.979 -6.466 -11.955 1.00 74.06 192 ALA A CA 1
ATOM 1473 C C . ALA A 1 192 ? 27.365 -6.108 -11.373 1.00 74.06 192 ALA A C 1
ATOM 1475 O O . ALA A 1 192 ? 28.033 -5.208 -11.886 1.00 74.06 192 ALA A O 1
ATOM 1476 N N . GLY A 1 193 ? 27.804 -6.766 -10.293 1.00 69.56 193 GLY A N 1
ATOM 1477 C CA . GLY A 1 193 ? 29.115 -6.545 -9.673 1.00 69.56 193 GLY A CA 1
ATOM 1478 C C . GLY A 1 193 ? 29.265 -5.182 -8.987 1.00 69.56 193 GLY A C 1
ATOM 1479 O O . GLY A 1 193 ? 30.386 -4.756 -8.713 1.00 69.56 193 GLY A O 1
ATOM 1480 N N . GLN A 1 194 ? 28.155 -4.483 -8.731 1.00 72.00 194 GLN A N 1
ATOM 1481 C CA . GLN A 1 194 ? 28.137 -3.195 -8.038 1.00 72.00 194 GLN A CA 1
ATOM 1482 C C . GLN A 1 194 ? 28.114 -3.394 -6.520 1.00 72.00 194 GLN A C 1
ATOM 1484 O O . GLN A 1 194 ? 27.532 -4.352 -6.003 1.00 72.00 194 GLN A O 1
ATOM 1489 N N . GLU A 1 195 ? 28.691 -2.444 -5.785 1.00 80.69 195 GLU A N 1
ATOM 1490 C CA . GLU A 1 195 ? 28.633 -2.471 -4.331 1.00 80.69 195 GLU A CA 1
ATOM 1491 C C . GLU A 1 195 ? 27.217 -2.125 -3.845 1.00 80.69 195 GLU A C 1
ATOM 1493 O O . GLU A 1 195 ? 26.747 -0.987 -3.907 1.00 80.69 195 GLU A O 1
ATOM 1498 N N . VAL A 1 196 ? 26.513 -3.141 -3.337 1.00 83.38 196 VAL A N 1
ATOM 1499 C CA . VAL A 1 196 ? 25.131 -3.020 -2.840 1.00 83.38 196 VAL A CA 1
ATOM 1500 C C . VAL A 1 196 ? 25.017 -1.973 -1.722 1.00 83.38 196 VAL A C 1
ATOM 1502 O O . VAL A 1 196 ? 23.964 -1.352 -1.569 1.00 83.38 196 VAL A O 1
ATOM 1505 N N . ALA A 1 197 ? 26.083 -1.758 -0.944 1.00 85.06 197 ALA A N 1
ATOM 1506 C CA . ALA A 1 197 ? 26.117 -0.757 0.119 1.00 85.06 197 ALA A CA 1
ATOM 1507 C C . ALA A 1 197 ? 26.003 0.674 -0.432 1.00 85.06 197 ALA A C 1
ATOM 1509 O O . ALA A 1 197 ? 25.112 1.408 -0.004 1.00 85.06 197 ALA A O 1
ATOM 1510 N N . GLU A 1 198 ? 26.814 1.034 -1.429 1.00 86.94 198 GLU A N 1
ATOM 1511 C CA . GLU A 1 198 ? 26.784 2.359 -2.064 1.00 86.94 198 GLU A CA 1
ATOM 1512 C C . GLU A 1 198 ? 25.438 2.636 -2.748 1.00 86.94 198 GLU A C 1
ATOM 1514 O O . GLU A 1 198 ? 24.871 3.728 -2.637 1.00 86.94 198 GLU A O 1
ATOM 1519 N N . PHE A 1 199 ? 24.878 1.627 -3.426 1.00 88.44 199 PHE A N 1
ATOM 1520 C CA . PHE A 1 199 ? 23.545 1.732 -4.021 1.00 88.44 199 PHE A CA 1
ATOM 1521 C C . PHE A 1 199 ? 22.468 1.995 -2.959 1.00 88.44 199 PHE A C 1
ATOM 1523 O O . PHE A 1 199 ? 21.636 2.888 -3.134 1.00 88.44 199 PHE A O 1
ATOM 1530 N N . ASN A 1 200 ? 22.495 1.256 -1.844 1.00 90.12 200 ASN A N 1
ATOM 1531 C CA . ASN A 1 200 ? 21.550 1.463 -0.749 1.00 90.12 200 ASN A CA 1
ATOM 1532 C C . ASN A 1 200 ? 21.683 2.867 -0.153 1.00 90.12 200 ASN A C 1
ATOM 1534 O O . ASN A 1 200 ? 20.662 3.487 0.131 1.00 90.12 200 ASN A O 1
ATOM 1538 N N . GLU A 1 201 ? 22.902 3.377 0.028 1.00 91.31 201 GLU A N 1
ATOM 1539 C CA . GLU A 1 201 ? 23.120 4.726 0.553 1.00 91.31 201 GLU A CA 1
ATOM 1540 C C . GLU A 1 201 ? 22.502 5.781 -0.367 1.00 91.31 201 GLU A C 1
ATOM 1542 O O . GLU A 1 201 ? 21.662 6.565 0.078 1.00 91.31 201 GLU A O 1
ATOM 1547 N N . ARG A 1 202 ? 22.818 5.739 -1.667 1.00 92.38 202 ARG A N 1
ATOM 1548 C CA . ARG A 1 202 ? 22.215 6.634 -2.667 1.00 92.38 202 ARG A CA 1
ATOM 1549 C C . ARG A 1 202 ? 20.690 6.561 -2.662 1.00 92.38 202 ARG A C 1
ATOM 1551 O O . ARG A 1 202 ? 20.027 7.596 -2.674 1.00 92.38 202 ARG A O 1
ATOM 1558 N N . TRP A 1 203 ? 20.138 5.348 -2.620 1.00 93.31 203 TRP A N 1
ATOM 1559 C CA . TRP A 1 203 ? 18.696 5.119 -2.542 1.00 93.31 203 TRP A CA 1
ATOM 1560 C C . TRP A 1 203 ? 18.083 5.778 -1.304 1.00 93.31 203 TRP A C 1
ATOM 1562 O O . TRP A 1 203 ? 17.102 6.510 -1.418 1.00 93.31 203 TRP A O 1
ATOM 1572 N N . GLN A 1 204 ? 18.660 5.561 -0.118 1.00 93.31 204 GLN A N 1
ATOM 1573 C CA . GLN A 1 204 ? 18.144 6.170 1.110 1.00 93.31 204 GLN A CA 1
ATOM 1574 C C . GLN A 1 204 ? 18.224 7.699 1.064 1.00 93.31 204 GLN A C 1
ATOM 1576 O O . GLN A 1 204 ? 17.253 8.357 1.435 1.00 93.31 204 GLN A O 1
ATOM 1581 N N . GLN A 1 205 ? 19.331 8.260 0.570 1.00 94.88 205 GLN A N 1
ATOM 1582 C CA . GLN A 1 205 ? 19.512 9.711 0.469 1.00 94.88 205 GLN A CA 1
ATOM 1583 C C . GLN A 1 205 ? 18.497 10.362 -0.477 1.00 94.88 205 GLN A C 1
ATOM 1585 O O . GLN A 1 205 ? 17.931 11.398 -0.136 1.00 94.88 205 GLN A O 1
ATOM 1590 N N . TYR A 1 206 ? 18.204 9.742 -1.624 1.00 95.69 206 TYR A N 1
ATOM 1591 C CA . TYR A 1 206 ? 17.195 10.254 -2.559 1.00 95.69 206 TYR A CA 1
ATOM 1592 C C . TYR A 1 206 ? 15.802 10.332 -1.911 1.00 95.69 206 TYR A C 1
ATOM 1594 O O . TYR A 1 206 ? 15.093 11.329 -2.040 1.00 95.69 206 TYR A O 1
ATOM 1602 N N . TYR A 1 207 ? 15.410 9.297 -1.163 1.00 96.75 207 TYR A N 1
ATOM 1603 C CA . TYR A 1 207 ? 14.042 9.178 -0.656 1.00 96.75 207 TYR A CA 1
ATOM 1604 C C . TYR A 1 207 ? 13.810 9.755 0.747 1.00 96.75 207 TYR A C 1
ATOM 1606 O O . TYR A 1 207 ? 12.648 9.892 1.128 1.00 96.75 207 TYR A O 1
ATOM 1614 N N . VAL A 1 208 ? 14.844 10.117 1.518 1.00 94.62 208 VAL A N 1
ATOM 1615 C CA . VAL A 1 208 ? 14.714 10.485 2.948 1.00 94.62 208 VAL A CA 1
ATOM 1616 C C . VAL A 1 208 ? 13.610 11.519 3.216 1.00 94.62 208 VAL A C 1
ATOM 1618 O O . VAL A 1 208 ? 12.689 11.261 3.990 1.00 94.62 208 VAL A O 1
ATOM 1621 N N . ASN A 1 209 ? 13.610 12.635 2.482 1.00 93.38 209 ASN A N 1
ATOM 1622 C CA . ASN A 1 209 ? 12.635 13.713 2.671 1.00 93.38 209 ASN A CA 1
ATOM 1623 C C . ASN A 1 209 ? 11.215 13.306 2.242 1.00 93.38 209 ASN A C 1
ATOM 1625 O O . ASN A 1 209 ? 10.227 13.720 2.855 1.00 93.38 209 ASN A O 1
ATOM 1629 N N . MET A 1 210 ? 11.104 12.494 1.186 1.00 94.75 210 MET A N 1
ATOM 1630 C CA . MET A 1 210 ? 9.821 11.997 0.684 1.00 94.75 210 MET A CA 1
ATOM 1631 C C . MET A 1 210 ? 9.206 11.016 1.681 1.00 94.75 210 MET A C 1
ATOM 1633 O O . MET A 1 210 ? 8.040 11.166 2.042 1.00 94.75 210 MET A O 1
ATOM 1637 N N . ARG A 1 211 ? 10.009 10.086 2.211 1.00 94.12 211 ARG A N 1
ATOM 1638 C CA . ARG A 1 211 ? 9.586 9.124 3.237 1.00 94.12 211 ARG A CA 1
ATOM 1639 C C . ARG A 1 211 ? 9.074 9.822 4.487 1.00 94.12 211 ARG A C 1
ATOM 1641 O O . ARG A 1 211 ? 8.009 9.462 4.980 1.00 94.12 211 ARG A O 1
ATOM 1648 N N . ASP A 1 212 ? 9.773 10.847 4.966 1.00 93.12 212 ASP A N 1
ATOM 1649 C CA . ASP A 1 212 ? 9.341 11.602 6.145 1.00 93.12 212 ASP A CA 1
ATOM 1650 C C . ASP A 1 212 ? 8.011 12.329 5.916 1.00 93.12 212 ASP A C 1
ATOM 1652 O O . ASP A 1 212 ? 7.195 12.458 6.832 1.00 93.12 212 ASP A O 1
ATOM 1656 N N . ALA A 1 213 ? 7.765 12.821 4.700 1.00 93.00 213 ALA A N 1
ATOM 1657 C CA . ALA A 1 213 ? 6.483 13.418 4.338 1.00 93.00 213 ALA A CA 1
ATOM 1658 C C . ALA A 1 213 ? 5.364 12.366 4.234 1.00 93.00 213 ALA A C 1
ATOM 1660 O O . ALA A 1 213 ? 4.266 12.594 4.746 1.00 93.00 213 ALA A O 1
ATOM 1661 N N . TRP A 1 214 ? 5.635 11.216 3.611 1.00 95.06 214 TRP A N 1
ATOM 1662 C CA . TRP A 1 214 ? 4.675 10.117 3.469 1.00 95.06 214 TRP A CA 1
ATOM 1663 C C . TRP A 1 214 ? 4.288 9.513 4.816 1.00 95.06 214 TRP A C 1
ATOM 1665 O O . TRP A 1 214 ? 3.101 9.329 5.080 1.00 95.06 214 TRP A O 1
ATOM 1675 N N . LYS A 1 215 ? 5.260 9.277 5.705 1.00 93.25 215 LYS A N 1
ATOM 1676 C CA . LYS A 1 215 ? 5.017 8.738 7.052 1.00 93.25 215 LYS A CA 1
ATOM 1677 C C . LYS A 1 215 ? 4.106 9.643 7.870 1.00 93.25 215 LYS A C 1
ATOM 1679 O O . LYS A 1 215 ? 3.121 9.165 8.417 1.00 93.25 215 LYS A O 1
ATOM 1684 N N . ARG A 1 216 ? 4.351 10.958 7.864 1.00 93.12 216 ARG A N 1
ATOM 1685 C CA . ARG A 1 216 ? 3.484 11.930 8.555 1.00 93.12 216 ARG A CA 1
ATOM 1686 C C . ARG A 1 216 ? 2.042 11.908 8.039 1.00 93.12 216 ARG A C 1
ATOM 1688 O O . ARG A 1 216 ? 1.111 11.993 8.836 1.00 93.12 216 ARG A O 1
ATOM 1695 N N . ARG A 1 217 ? 1.843 11.783 6.721 1.00 92.75 217 ARG A N 1
ATOM 1696 C CA . ARG A 1 217 ? 0.499 11.656 6.123 1.00 92.75 217 ARG A CA 1
ATOM 1697 C C . ARG A 1 217 ? -0.171 10.344 6.524 1.00 92.75 217 ARG A C 1
ATOM 1699 O O . ARG A 1 217 ? -1.288 10.372 7.030 1.00 92.75 217 ARG A O 1
ATOM 1706 N N . THR A 1 218 ? 0.561 9.239 6.398 1.00 94.88 218 THR A N 1
ATOM 1707 C CA . THR A 1 218 ? 0.127 7.889 6.789 1.00 94.88 218 THR A CA 1
ATOM 1708 C C . THR A 1 218 ? -0.303 7.855 8.261 1.00 94.88 218 THR A C 1
ATOM 1710 O O . THR A 1 218 ? -1.377 7.354 8.585 1.00 94.88 218 THR A O 1
ATOM 1713 N N . GLU A 1 219 ? 0.488 8.444 9.164 1.00 94.38 219 GLU A N 1
ATOM 1714 C CA . GLU A 1 219 ? 0.171 8.540 10.594 1.00 94.38 219 GLU A CA 1
ATOM 1715 C C . GLU A 1 219 ? -1.108 9.341 10.862 1.00 94.38 219 GLU A C 1
ATOM 1717 O O . GLU A 1 219 ? -1.953 8.902 11.647 1.00 94.38 219 GLU A O 1
ATOM 1722 N N . SER A 1 220 ? -1.257 10.498 10.211 1.00 93.88 220 SER A N 1
ATOM 1723 C CA . SER A 1 220 ? -2.436 11.357 10.355 1.00 93.88 220 SER A CA 1
ATOM 1724 C C . SER A 1 220 ? -3.706 10.660 9.872 1.00 93.88 220 SER A C 1
ATOM 1726 O O . SER A 1 220 ? -4.742 10.718 10.536 1.00 93.88 220 SER A O 1
ATOM 1728 N N . GLU A 1 221 ? -3.642 9.986 8.726 1.00 94.31 221 GLU A N 1
ATOM 1729 C CA . GLU A 1 221 ? -4.794 9.291 8.160 1.00 94.31 221 GLU A CA 1
ATOM 1730 C C . GLU A 1 221 ? -5.168 8.051 8.973 1.00 94.31 221 GLU A C 1
ATOM 1732 O O . GLU A 1 221 ? -6.342 7.854 9.292 1.00 94.31 221 GLU A O 1
ATOM 1737 N N . ALA A 1 222 ? -4.176 7.269 9.407 1.00 96.38 222 ALA A N 1
ATOM 1738 C CA . ALA A 1 222 ? -4.403 6.149 10.310 1.00 96.38 222 ALA A CA 1
ATOM 1739 C C . ALA A 1 222 ? -5.085 6.607 11.609 1.00 96.38 222 ALA A C 1
ATOM 1741 O O . ALA A 1 222 ? -6.040 5.974 12.058 1.00 96.38 222 ALA A O 1
ATOM 1742 N N . ALA A 1 223 ? -4.650 7.726 12.199 1.00 95.50 223 ALA A N 1
ATOM 1743 C CA . ALA A 1 223 ? -5.291 8.284 13.388 1.00 95.50 223 ALA A CA 1
ATOM 1744 C C . ALA A 1 223 ? -6.757 8.677 13.130 1.00 95.50 223 ALA A C 1
ATOM 1746 O O . ALA A 1 223 ? -7.617 8.358 13.952 1.00 95.50 223 ALA A O 1
ATOM 1747 N N . SER A 1 224 ? -7.045 9.305 11.985 1.00 94.69 224 SER A N 1
ATOM 1748 C CA . SER A 1 224 ? -8.409 9.666 11.577 1.00 94.69 224 SER A CA 1
ATOM 1749 C C . SER A 1 224 ? -9.312 8.433 11.441 1.00 94.69 224 SER A C 1
ATOM 1751 O O . SER A 1 224 ? -10.384 8.377 12.043 1.00 94.69 224 SER A O 1
ATOM 1753 N N . ILE A 1 225 ? -8.838 7.387 10.753 1.00 95.31 225 ILE A N 1
ATOM 1754 C CA . ILE A 1 225 ? -9.566 6.118 10.579 1.00 95.31 225 ILE A CA 1
ATOM 1755 C C . ILE A 1 225 ? -9.908 5.480 11.932 1.00 95.31 225 ILE A C 1
ATOM 1757 O O . ILE A 1 225 ? -11.037 5.032 12.141 1.00 95.31 225 ILE A O 1
ATOM 1761 N N . ILE A 1 226 ? -8.954 5.455 12.868 1.00 96.12 226 ILE A N 1
ATOM 1762 C CA . ILE A 1 226 ? -9.149 4.866 14.200 1.00 96.12 226 ILE A CA 1
ATOM 1763 C C . ILE A 1 226 ? -10.170 5.675 15.012 1.00 96.12 226 ILE A C 1
ATOM 1765 O O . ILE A 1 226 ? -11.042 5.096 15.663 1.00 96.12 226 ILE A O 1
ATOM 1769 N N . GLN A 1 227 ? -10.084 7.008 14.975 1.00 94.50 227 GLN A N 1
ATOM 1770 C CA . GLN A 1 227 ? -11.028 7.888 15.671 1.00 94.50 227 GLN A CA 1
ATOM 1771 C C . GLN A 1 227 ? -12.447 7.737 15.123 1.00 94.50 227 GLN A C 1
ATOM 1773 O O . GLN A 1 227 ? -13.391 7.591 15.903 1.00 94.50 227 GLN A O 1
ATOM 1778 N N . TRP A 1 228 ? -12.590 7.707 13.799 1.00 93.94 228 TRP A N 1
ATOM 1779 C CA . TRP A 1 228 ? -13.869 7.492 13.131 1.00 93.94 228 TRP A CA 1
ATOM 1780 C C . TRP A 1 228 ? -14.472 6.129 13.488 1.00 93.94 228 TRP A C 1
ATOM 1782 O O . TRP A 1 228 ? -15.629 6.040 13.903 1.00 93.94 228 TRP A O 1
ATOM 1792 N N . ALA A 1 229 ? -13.673 5.059 13.430 1.00 94.75 229 ALA A N 1
ATOM 1793 C CA . ALA A 1 229 ? -14.135 3.718 13.774 1.00 94.75 229 ALA A CA 1
ATOM 1794 C C . ALA A 1 229 ? -14.577 3.625 15.243 1.00 94.75 229 ALA A C 1
ATOM 1796 O O . ALA A 1 229 ? -15.618 3.028 15.528 1.00 94.75 229 ALA A O 1
ATOM 1797 N N . ALA A 1 230 ? -13.840 4.246 16.168 1.00 92.94 230 ALA A N 1
ATOM 1798 C CA . ALA A 1 230 ? -14.215 4.320 17.579 1.00 92.94 230 ALA A CA 1
ATOM 1799 C C . ALA A 1 230 ? -15.504 5.135 17.800 1.00 92.94 230 ALA A C 1
ATOM 1801 O O . ALA A 1 230 ? -16.363 4.728 18.587 1.00 92.94 230 ALA A O 1
ATOM 1802 N N . GLY A 1 231 ? -15.680 6.242 17.070 1.00 92.69 231 GLY A N 1
ATOM 1803 C CA . GLY A 1 231 ? -16.916 7.028 17.061 1.00 92.69 231 GLY A CA 1
ATOM 1804 C C . GLY A 1 231 ? -18.124 6.210 16.595 1.00 92.69 231 GLY A C 1
ATOM 1805 O O . GLY A 1 231 ? -19.151 6.174 17.276 1.00 92.69 231 GLY A O 1
ATOM 1806 N N . ARG A 1 232 ? -17.982 5.459 15.497 1.00 92.75 232 ARG A N 1
ATOM 1807 C CA . ARG A 1 232 ? -19.035 4.550 15.012 1.00 92.75 232 ARG A CA 1
ATOM 1808 C C . ARG A 1 232 ? -19.326 3.419 15.977 1.00 92.75 232 ARG A C 1
ATOM 1810 O O . ARG A 1 232 ? -20.489 3.080 16.174 1.00 92.75 232 ARG A O 1
ATOM 1817 N N . ALA A 1 233 ? -18.307 2.868 16.628 1.00 91.19 233 ALA A N 1
ATOM 1818 C CA . ALA A 1 233 ? -18.510 1.854 17.652 1.00 91.19 233 ALA A CA 1
ATOM 1819 C C . ALA A 1 233 ? -19.354 2.382 18.824 1.00 91.19 233 ALA A C 1
ATOM 1821 O O . ALA A 1 233 ? -20.246 1.679 19.300 1.00 91.19 233 ALA A O 1
ATOM 1822 N N . ALA A 1 234 ? -19.141 3.635 19.240 1.00 90.38 234 ALA A N 1
ATOM 1823 C CA . ALA A 1 234 ? -19.975 4.292 20.245 1.00 90.38 234 ALA A CA 1
ATOM 1824 C C . ALA A 1 234 ? -21.444 4.403 19.796 1.00 90.38 234 ALA A C 1
ATOM 1826 O O . ALA A 1 234 ? -22.350 4.126 20.583 1.00 90.38 234 ALA A O 1
ATOM 1827 N N . ALA A 1 235 ? -21.676 4.781 18.534 1.00 90.75 235 ALA A N 1
ATOM 1828 C CA . ALA A 1 235 ? -23.015 4.903 17.959 1.00 90.75 235 ALA A CA 1
ATOM 1829 C C . ALA A 1 235 ? -23.728 3.544 17.847 1.00 90.75 235 ALA A C 1
ATOM 1831 O O . ALA A 1 235 ? -24.870 3.410 18.283 1.00 90.75 235 ALA A O 1
ATOM 1832 N N . ILE A 1 236 ? -23.039 2.516 17.345 1.00 89.31 236 ILE A N 1
ATOM 1833 C CA . ILE A 1 236 ? -23.557 1.143 17.241 1.00 89.31 236 ILE A CA 1
ATOM 1834 C C . ILE A 1 236 ? -23.938 0.601 18.633 1.00 89.31 236 ILE A C 1
ATOM 1836 O O . ILE A 1 236 ? -25.011 0.027 18.817 1.00 89.31 236 ILE A O 1
ATOM 1840 N N . ALA A 1 237 ? -23.093 0.836 19.639 1.00 87.31 237 ALA A N 1
ATOM 1841 C CA . ALA A 1 237 ? -23.318 0.395 21.014 1.00 87.31 237 ALA A CA 1
ATOM 1842 C C . ALA A 1 237 ? -24.466 1.128 21.733 1.00 87.31 237 ALA A C 1
ATOM 1844 O O . ALA A 1 237 ? -24.946 0.644 22.760 1.00 87.31 237 ALA A O 1
ATOM 1845 N N . ALA A 1 238 ? -24.924 2.274 21.218 1.00 88.25 238 ALA A N 1
ATOM 1846 C CA . ALA A 1 238 ? -26.034 3.029 21.799 1.00 88.25 238 ALA A CA 1
ATOM 1847 C C . ALA A 1 238 ? -27.401 2.347 21.596 1.00 88.25 238 ALA A C 1
ATOM 1849 O O . ALA A 1 238 ? -28.371 2.720 22.258 1.00 88.25 238 ALA A O 1
ATOM 1850 N N . VAL A 1 239 ? -27.487 1.332 20.726 1.00 86.69 239 VAL A N 1
ATOM 1851 C CA . VAL A 1 239 ? -28.709 0.545 20.521 1.00 86.69 239 VAL A CA 1
ATOM 1852 C C . VAL A 1 239 ? -29.026 -0.270 21.791 1.00 86.69 239 VAL A C 1
ATOM 1854 O O . VAL A 1 239 ? -28.197 -1.089 22.218 1.00 86.69 239 VAL A O 1
ATOM 1857 N N . PRO A 1 240 ? -30.223 -0.104 22.396 1.00 79.81 240 PRO A N 1
ATOM 1858 C CA . PRO A 1 240 ? -30.601 -0.715 23.674 1.00 79.81 240 PRO A CA 1
ATOM 1859 C C . PRO A 1 240 ? -31.062 -2.175 23.518 1.00 79.81 240 PRO A C 1
ATOM 1861 O O . PRO A 1 240 ? -32.050 -2.598 24.111 1.00 79.81 240 PRO A O 1
ATOM 1864 N N . LEU A 1 241 ? -30.354 -2.954 22.700 1.00 83.94 241 LEU A N 1
ATOM 1865 C CA . LEU A 1 241 ? -30.586 -4.381 22.503 1.00 83.94 241 LEU A CA 1
ATOM 1866 C C . LEU A 1 241 ? -29.303 -5.134 22.879 1.00 83.94 241 LEU A C 1
ATOM 1868 O O . LEU A 1 241 ? -28.259 -4.885 22.267 1.00 83.94 241 LEU A O 1
ATOM 1872 N N . PRO A 1 242 ? -29.334 -6.013 23.898 1.00 79.50 242 PRO A N 1
ATOM 1873 C CA . PRO A 1 242 ? -28.195 -6.861 24.222 1.00 79.50 242 PRO A CA 1
ATOM 1874 C C . PRO A 1 242 ? -27.789 -7.703 23.011 1.00 79.50 242 PRO A C 1
ATOM 1876 O O . PRO A 1 242 ? -28.653 -8.210 22.297 1.00 79.50 242 PRO A O 1
ATOM 1879 N N . LEU A 1 243 ? -26.481 -7.864 22.798 1.00 82.19 243 LEU A N 1
ATOM 1880 C CA . LEU A 1 243 ? -25.874 -8.701 21.753 1.00 82.19 243 LEU A CA 1
ATOM 1881 C C . LEU A 1 243 ? -26.103 -8.249 20.295 1.00 82.19 243 LEU A C 1
ATOM 1883 O O . LEU A 1 243 ? -25.329 -8.643 19.425 1.00 82.19 243 LEU A O 1
ATOM 1887 N N . ALA A 1 244 ? -27.102 -7.409 20.010 1.00 85.88 244 ALA A N 1
ATOM 1888 C CA . ALA A 1 244 ? -27.429 -6.963 18.651 1.00 85.88 244 ALA A CA 1
ATOM 1889 C C . ALA A 1 244 ? -26.319 -6.120 17.993 1.00 85.88 244 ALA A C 1
ATOM 1891 O O . ALA A 1 244 ? -26.208 -6.075 16.771 1.00 85.88 244 ALA A O 1
ATOM 1892 N N . ASP A 1 245 ? -25.483 -5.464 18.795 1.00 82.38 245 ASP A N 1
ATOM 1893 C CA . ASP A 1 245 ? -24.371 -4.626 18.350 1.00 82.38 245 ASP A CA 1
ATOM 1894 C C . ASP A 1 245 ? -23.086 -5.410 18.052 1.00 82.38 245 ASP A C 1
ATOM 1896 O O . ASP A 1 245 ? -22.215 -4.893 17.359 1.00 82.38 245 ASP A O 1
ATOM 1900 N N . VAL A 1 246 ? -22.955 -6.659 18.511 1.00 84.69 246 VAL A N 1
ATOM 1901 C CA . VAL A 1 246 ? -21.697 -7.421 18.398 1.00 84.69 246 VAL A CA 1
ATOM 1902 C C . VAL A 1 246 ? -21.287 -7.625 16.939 1.00 84.69 246 VAL A C 1
ATOM 1904 O O . VAL A 1 246 ? -20.148 -7.328 16.584 1.00 84.69 246 VAL A O 1
ATOM 1907 N N . GLY A 1 247 ? -22.209 -8.083 16.086 1.00 88.88 247 GLY A N 1
ATOM 1908 C CA . GLY A 1 247 ? -21.947 -8.287 14.657 1.00 88.88 247 GLY A CA 1
ATOM 1909 C C . GLY A 1 247 ? -21.516 -6.995 13.949 1.00 88.88 247 GLY A C 1
ATOM 1910 O O . GLY A 1 247 ? -20.413 -6.949 13.401 1.00 88.88 247 GLY A O 1
ATOM 1911 N N . PRO A 1 248 ? -22.320 -5.916 14.015 1.00 91.12 248 PRO A N 1
ATOM 1912 C CA . PRO A 1 248 ? -21.947 -4.618 13.454 1.00 91.12 248 PRO A CA 1
ATOM 1913 C C . PRO A 1 248 ? -20.626 -4.045 13.999 1.00 91.12 248 PRO A C 1
ATOM 1915 O O . PRO A 1 248 ? -19.859 -3.457 13.238 1.00 91.12 248 PRO A O 1
ATOM 1918 N N . LEU A 1 249 ? -20.314 -4.236 15.287 1.00 89.88 249 LEU A N 1
ATOM 1919 C CA . LEU A 1 249 ? -19.044 -3.795 15.876 1.00 89.88 249 LEU A CA 1
ATOM 1920 C C . LEU A 1 249 ? -17.840 -4.559 15.315 1.00 89.88 249 LEU A C 1
ATOM 1922 O O . LEU A 1 249 ? -16.792 -3.955 15.099 1.00 89.88 249 LEU A O 1
ATOM 1926 N N . VAL A 1 250 ? -17.965 -5.871 15.108 1.00 89.88 250 VAL A N 1
ATOM 1927 C CA . VAL A 1 250 ? -16.903 -6.681 14.488 1.00 89.88 250 VAL A CA 1
ATOM 1928 C C . VAL A 1 250 ? -16.721 -6.281 13.024 1.00 89.88 250 VAL A C 1
ATOM 1930 O O . VAL A 1 250 ? -15.593 -6.065 12.592 1.00 89.88 250 VAL A O 1
ATOM 1933 N N . ALA A 1 251 ? -17.812 -6.080 12.281 1.00 91.00 251 ALA A N 1
ATOM 1934 C CA . ALA A 1 251 ? -17.745 -5.600 10.900 1.00 91.00 251 ALA A CA 1
ATOM 1935 C C . ALA A 1 251 ? -17.055 -4.224 10.795 1.00 91.00 251 ALA A C 1
ATOM 1937 O O . ALA A 1 251 ? -16.244 -4.000 9.899 1.00 91.00 251 ALA A O 1
ATOM 1938 N N . ASN A 1 252 ? -17.322 -3.315 11.740 1.00 92.62 252 ASN A N 1
ATOM 1939 C CA . ASN A 1 252 ? -16.653 -2.015 11.813 1.00 92.62 252 ASN A CA 1
ATOM 1940 C C . ASN A 1 252 ? -15.138 -2.142 12.073 1.00 92.62 252 ASN A C 1
ATOM 1942 O O . ASN A 1 252 ? -14.358 -1.414 11.463 1.00 92.62 252 ASN A O 1
ATOM 1946 N N . GLU A 1 253 ? -14.709 -3.078 12.927 1.00 92.94 253 GLU A N 1
ATOM 1947 C CA . GLU A 1 253 ? -1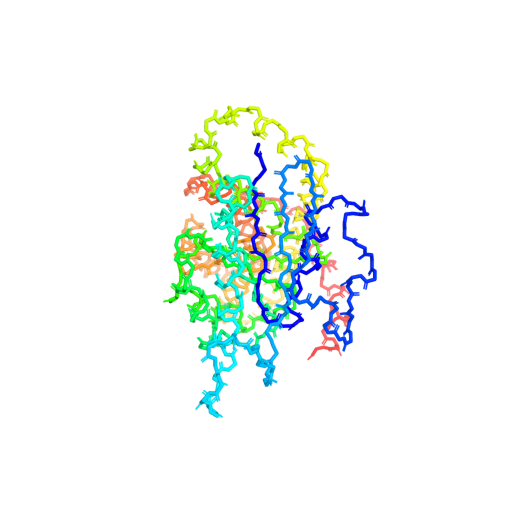3.283 -3.357 13.163 1.00 92.94 253 GLU A CA 1
ATOM 1948 C C . GLU A 1 253 ? -12.593 -3.968 11.944 1.00 92.94 253 GLU A C 1
ATOM 1950 O O . GLU A 1 253 ? -11.509 -3.519 11.584 1.00 92.94 253 GLU A O 1
ATOM 1955 N N . ILE A 1 254 ? -13.218 -4.947 11.283 1.00 93.19 254 ILE A N 1
ATOM 1956 C CA . ILE A 1 254 ? -12.684 -5.558 10.056 1.00 93.19 254 ILE A CA 1
ATOM 1957 C C . ILE A 1 254 ? -12.494 -4.484 8.982 1.00 93.19 254 ILE A C 1
ATOM 1959 O O . ILE A 1 254 ? -11.411 -4.357 8.409 1.00 93.19 254 ILE A O 1
ATOM 1963 N N . TYR A 1 255 ? -13.510 -3.642 8.776 1.00 92.75 255 TYR A N 1
ATOM 1964 C CA . TYR A 1 255 ? -13.431 -2.527 7.838 1.00 92.75 255 TYR A CA 1
ATOM 1965 C C . TYR A 1 255 ? -12.293 -1.551 8.185 1.00 92.75 255 TYR A C 1
ATOM 1967 O O . TYR A 1 255 ? -11.510 -1.173 7.312 1.00 92.75 255 TYR A O 1
ATOM 1975 N N . MET A 1 256 ? -12.157 -1.177 9.462 1.00 95.19 256 MET A N 1
ATOM 1976 C CA . MET A 1 256 ? -11.054 -0.337 9.941 1.00 95.19 256 MET A CA 1
ATOM 1977 C C . MET A 1 256 ? -9.687 -0.978 9.656 1.00 95.19 256 MET A C 1
ATOM 1979 O O . MET A 1 256 ? -8.784 -0.287 9.187 1.00 95.19 256 MET A O 1
ATOM 1983 N N . ILE A 1 257 ? -9.528 -2.283 9.903 1.00 95.81 257 ILE A N 1
ATOM 1984 C CA . ILE A 1 257 ? -8.272 -3.013 9.671 1.00 95.81 257 ILE A CA 1
ATOM 1985 C C . ILE A 1 257 ? -7.909 -3.014 8.180 1.00 95.81 257 ILE A C 1
ATOM 1987 O O . ILE A 1 257 ? -6.759 -2.723 7.855 1.00 95.81 257 ILE A O 1
ATOM 1991 N N . HIS A 1 258 ? -8.861 -3.258 7.272 1.00 94.12 258 HIS A N 1
ATOM 1992 C CA . HIS A 1 258 ? -8.610 -3.155 5.827 1.00 94.12 258 HIS A CA 1
ATOM 1993 C C . HIS A 1 258 ? -8.176 -1.743 5.415 1.00 94.12 258 HIS A C 1
ATOM 1995 O O . HIS A 1 258 ? -7.205 -1.591 4.673 1.00 94.12 258 HIS A O 1
ATOM 2001 N N . LYS A 1 259 ? -8.855 -0.696 5.908 1.00 93.38 259 LYS A N 1
ATOM 2002 C CA . LYS A 1 259 ? -8.487 0.693 5.582 1.00 93.38 259 LYS A CA 1
ATOM 2003 C C . LYS A 1 259 ? -7.097 1.046 6.113 1.00 93.38 259 LYS A C 1
ATOM 2005 O O . LYS A 1 259 ? -6.320 1.648 5.379 1.00 93.38 259 LYS A O 1
ATOM 2010 N N . LEU A 1 260 ? -6.755 0.628 7.334 1.00 96.38 260 LEU A N 1
ATOM 2011 C CA . LEU A 1 260 ? -5.405 0.793 7.878 1.00 96.38 260 LEU A CA 1
ATOM 2012 C C . LEU A 1 260 ? -4.367 0.047 7.035 1.00 96.38 260 LEU A C 1
ATOM 2014 O O . LEU A 1 260 ? -3.352 0.637 6.675 1.00 96.38 260 LEU A O 1
ATOM 2018 N N . GLY A 1 261 ? -4.635 -1.205 6.661 1.00 96.06 261 GLY A N 1
ATOM 2019 C CA . GLY A 1 261 ? -3.764 -1.965 5.766 1.00 96.06 261 GLY A CA 1
ATOM 2020 C C . GLY A 1 261 ? -3.493 -1.213 4.465 1.00 96.06 261 GLY A C 1
ATOM 2021 O O . GLY A 1 261 ? -2.333 -0.991 4.130 1.00 96.06 261 GLY A O 1
ATOM 2022 N N . ASN A 1 262 ? -4.538 -0.707 3.803 1.00 93.81 262 ASN A N 1
ATOM 2023 C CA . ASN A 1 262 ? -4.405 0.066 2.565 1.00 93.81 262 ASN A CA 1
ATOM 2024 C C . ASN A 1 262 ? -3.562 1.340 2.743 1.00 93.81 262 ASN A C 1
ATOM 2026 O O . ASN A 1 262 ? -2.729 1.634 1.889 1.00 93.81 262 ASN A O 1
ATOM 2030 N N . VAL A 1 263 ? -3.737 2.074 3.849 1.00 95.06 263 VAL A N 1
ATOM 2031 C CA . VAL A 1 263 ? -2.949 3.283 4.165 1.00 95.06 263 VAL A CA 1
ATOM 2032 C C . VAL A 1 263 ? -1.455 2.964 4.296 1.00 95.06 263 VAL A C 1
ATOM 2034 O O . VAL A 1 263 ? -0.608 3.687 3.769 1.00 95.06 263 VAL A O 1
ATOM 2037 N N . TYR A 1 264 ? -1.122 1.843 4.934 1.00 97.00 264 TYR A N 1
ATOM 2038 C CA . TYR A 1 264 ? 0.258 1.368 5.076 1.00 97.00 264 TYR A CA 1
ATOM 2039 C C . TYR A 1 264 ? 0.775 0.576 3.861 1.00 97.00 264 TYR A C 1
ATOM 2041 O O . TYR A 1 264 ? 1.946 0.207 3.810 1.00 97.00 264 TYR A O 1
ATOM 2049 N N . GLY A 1 265 ? -0.074 0.341 2.864 1.00 96.31 265 GLY A N 1
ATOM 2050 C CA . GLY A 1 265 ? 0.259 -0.333 1.614 1.00 96.31 265 GLY A CA 1
ATOM 2051 C C . GLY A 1 265 ? 0.187 -1.858 1.625 1.00 96.31 265 GLY A C 1
ATOM 2052 O O . GLY A 1 265 ? 0.751 -2.502 0.741 1.00 96.31 265 GLY A O 1
ATOM 2053 N N . PHE A 1 266 ? -0.522 -2.442 2.588 1.00 96.38 266 PHE A N 1
ATOM 2054 C CA . PHE A 1 266 ? -0.743 -3.880 2.710 1.00 96.38 266 PHE A CA 1
ATOM 2055 C C . PHE A 1 266 ? -2.085 -4.316 2.138 1.00 96.38 266 PHE A C 1
ATOM 2057 O O . PHE A 1 266 ? -3.123 -3.720 2.426 1.00 96.38 266 PHE A O 1
ATOM 2064 N N . ALA A 1 267 ? -2.066 -5.430 1.409 1.00 93.50 267 ALA A N 1
ATOM 2065 C CA . ALA A 1 267 ? -3.267 -6.205 1.155 1.00 93.50 267 ALA A CA 1
ATOM 2066 C C . ALA A 1 267 ? -3.572 -7.086 2.377 1.00 93.50 267 ALA A C 1
ATOM 2068 O O . ALA A 1 267 ? -2.729 -7.873 2.809 1.00 93.50 267 ALA A O 1
ATOM 2069 N N . VAL A 1 268 ? -4.759 -6.930 2.962 1.00 93.88 268 VAL A N 1
ATOM 2070 C CA . VAL A 1 268 ? -5.124 -7.575 4.231 1.00 93.88 268 VAL A CA 1
ATOM 2071 C C . VAL A 1 268 ? -5.888 -8.864 3.950 1.00 93.88 268 VAL A C 1
ATOM 2073 O O . VAL A 1 268 ? -6.904 -8.843 3.264 1.00 93.88 268 VAL A O 1
ATOM 2076 N N . ASN A 1 269 ? -5.419 -9.984 4.501 1.00 92.12 269 ASN A N 1
ATOM 2077 C CA . ASN A 1 269 ? -6.084 -11.282 4.390 1.00 92.12 269 ASN A CA 1
ATOM 2078 C C . ASN A 1 269 ? -6.751 -11.714 5.711 1.00 92.12 269 ASN A C 1
ATOM 2080 O O . ASN A 1 269 ? -6.523 -11.134 6.777 1.00 92.12 269 ASN A O 1
ATOM 2084 N N . GLU A 1 270 ? -7.550 -12.782 5.646 1.00 90.94 270 GLU A N 1
ATOM 2085 C CA . GLU A 1 270 ? -8.260 -13.338 6.805 1.00 90.94 270 GLU A CA 1
ATOM 2086 C C . GLU A 1 270 ? -7.315 -13.751 7.943 1.00 90.94 270 GLU A C 1
ATOM 2088 O O . GLU A 1 270 ? -7.674 -13.634 9.115 1.00 90.94 270 GLU A O 1
ATOM 2093 N N . THR A 1 271 ? -6.091 -14.192 7.631 1.00 91.38 271 THR A N 1
ATOM 2094 C CA . THR A 1 271 ? -5.085 -14.549 8.641 1.00 91.38 271 THR A CA 1
ATOM 2095 C C . THR A 1 271 ? -4.683 -13.340 9.480 1.00 91.38 271 THR A C 1
ATOM 2097 O O . THR A 1 271 ? -4.658 -13.440 10.707 1.00 91.38 271 THR A O 1
ATOM 2100 N N . ILE A 1 272 ? -4.426 -12.189 8.848 1.00 93.06 272 ILE A N 1
ATOM 2101 C CA . ILE A 1 272 ? -4.100 -10.937 9.544 1.00 93.06 272 ILE A CA 1
ATOM 2102 C C . ILE A 1 272 ? -5.278 -10.492 10.414 1.00 93.06 272 ILE A C 1
ATOM 2104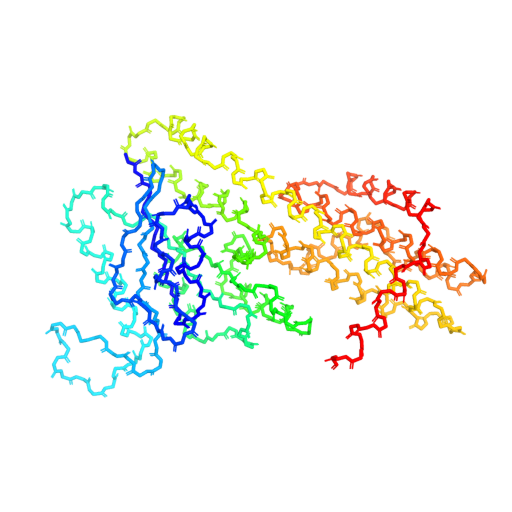 O O . ILE A 1 272 ? -5.081 -10.161 11.582 1.00 93.06 272 ILE A O 1
ATOM 2108 N N . ILE A 1 273 ? -6.501 -10.529 9.879 1.00 92.81 273 ILE A N 1
ATOM 2109 C CA . ILE A 1 273 ? -7.717 -10.147 10.617 1.00 92.81 273 ILE A CA 1
ATOM 2110 C C . ILE A 1 273 ? -7.912 -11.054 11.833 1.00 92.81 273 ILE A C 1
ATOM 2112 O O . ILE A 1 273 ? -8.092 -10.570 12.950 1.00 92.81 273 ILE A O 1
ATOM 2116 N N . THR A 1 274 ? -7.835 -12.369 11.630 1.00 90.81 274 THR A N 1
ATOM 2117 C CA . THR A 1 274 ? -8.018 -13.371 12.687 1.00 90.81 274 THR A CA 1
ATOM 2118 C C . THR A 1 274 ? -6.948 -13.235 13.762 1.00 90.81 274 THR A C 1
ATOM 2120 O O . THR A 1 274 ? -7.259 -13.311 14.949 1.00 90.81 274 THR A O 1
ATOM 2123 N N . MET A 1 275 ? -5.698 -12.986 13.370 1.00 91.06 275 MET A N 1
ATOM 2124 C CA . MET A 1 275 ? -4.599 -12.748 14.301 1.00 91.06 275 MET A CA 1
ATOM 2125 C C . MET A 1 275 ? -4.820 -11.459 15.101 1.00 91.06 275 MET A C 1
ATOM 2127 O O . MET A 1 275 ? -4.792 -11.508 16.329 1.00 91.06 275 MET A O 1
ATOM 2131 N N . LEU A 1 276 ? -5.130 -10.333 14.449 1.00 92.00 276 LEU A N 1
ATOM 2132 C CA . LEU A 1 276 ? -5.367 -9.059 15.134 1.00 92.00 276 LEU A CA 1
ATOM 2133 C C . LEU A 1 276 ? -6.572 -9.135 16.076 1.00 92.00 276 LEU A C 1
ATOM 2135 O O . LEU A 1 276 ? -6.481 -8.705 17.220 1.00 92.00 276 LEU A O 1
ATOM 2139 N N . LEU A 1 277 ? -7.693 -9.719 15.654 1.00 89.44 277 LEU A N 1
ATOM 2140 C CA . LEU A 1 277 ? -8.864 -9.857 16.525 1.00 89.44 277 LEU A CA 1
ATOM 2141 C C . LEU A 1 277 ? -8.645 -10.909 17.626 1.00 89.44 277 LEU A C 1
ATOM 2143 O O . LEU A 1 277 ? -9.110 -10.727 18.753 1.00 89.44 277 LEU A O 1
ATOM 2147 N N . GLY A 1 278 ? -7.915 -11.987 17.330 1.00 83.44 278 GLY A N 1
ATOM 2148 C CA . GLY A 1 278 ? -7.632 -13.086 18.253 1.00 83.44 278 GLY A CA 1
ATOM 2149 C C . GLY A 1 278 ? -6.625 -12.725 19.348 1.00 83.44 278 GLY A C 1
ATOM 2150 O O . GLY A 1 278 ? -6.902 -12.937 20.531 1.00 83.44 278 GLY A O 1
ATOM 2151 N N . CYS A 1 279 ? -5.482 -12.128 18.992 1.00 79.06 279 CYS A N 1
ATOM 2152 C CA . CYS A 1 279 ? -4.420 -11.742 19.935 1.00 79.06 279 CYS A CA 1
ATOM 2153 C C . CYS A 1 279 ? -4.881 -10.700 20.959 1.00 79.06 279 CYS A C 1
ATOM 2155 O O . CYS A 1 279 ? -4.373 -10.655 22.082 1.00 79.06 279 CYS A O 1
ATOM 2157 N N . LEU A 1 280 ? -5.879 -9.896 20.599 1.00 78.38 280 LEU A N 1
ATOM 2158 C CA . LEU A 1 280 ? -6.459 -8.869 21.459 1.00 78.38 280 LEU A CA 1
ATOM 2159 C C . LEU A 1 280 ? -7.572 -9.419 22.367 1.00 78.38 280 LEU A C 1
ATOM 2161 O O . LEU A 1 280 ? -8.344 -8.663 22.949 1.00 78.38 280 LEU A O 1
ATOM 2165 N N . GLY A 1 281 ? -7.619 -10.748 22.528 1.00 62.06 281 GLY A N 1
ATOM 2166 C CA . GLY A 1 281 ? -8.534 -11.449 23.426 1.00 62.06 281 GLY A CA 1
ATOM 2167 C C . GLY A 1 281 ? -9.917 -11.694 22.832 1.00 62.06 281 GLY A C 1
ATOM 2168 O O . GLY A 1 281 ? -10.853 -11.892 23.602 1.00 62.06 281 GLY A O 1
ATOM 2169 N N . GLY A 1 282 ? -10.047 -11.665 21.498 1.00 58.00 282 GLY A N 1
ATOM 2170 C CA . GLY A 1 282 ? -11.322 -11.736 20.795 1.00 58.00 282 GLY A CA 1
ATOM 2171 C C . GLY A 1 282 ? -12.181 -10.543 21.183 1.00 58.00 282 GLY A C 1
ATOM 2172 O O . GLY A 1 282 ? -12.907 -10.619 22.168 1.00 58.00 282 GLY A O 1
ATOM 2173 N N . SER A 1 283 ? -12.137 -9.446 20.424 1.00 59.88 283 SER A N 1
ATOM 2174 C CA . SER A 1 283 ? -12.924 -8.227 20.699 1.00 59.88 283 SER A CA 1
ATOM 2175 C C . SER A 1 283 ? -14.399 -8.513 21.055 1.00 59.88 283 SER A C 1
ATOM 2177 O O . SER A 1 283 ? -15.008 -7.788 21.841 1.00 59.88 283 SER A O 1
ATOM 2179 N N . ALA A 1 284 ? -14.942 -9.636 20.577 1.00 56.28 284 ALA A N 1
ATOM 2180 C CA . ALA A 1 284 ? -16.199 -10.238 21.003 1.00 56.28 284 ALA A CA 1
ATOM 2181 C C . ALA A 1 284 ? -16.340 -10.487 22.523 1.00 56.28 284 ALA A C 1
ATOM 2183 O O . ALA A 1 284 ? -17.349 -10.081 23.076 1.00 56.28 284 ALA A O 1
ATOM 2184 N N . ALA A 1 285 ? -15.392 -11.104 23.236 1.00 61.44 285 ALA A N 1
ATOM 2185 C CA . ALA A 1 285 ? -15.562 -11.468 24.652 1.00 61.44 285 ALA A CA 1
ATOM 2186 C C . ALA A 1 285 ? -15.737 -10.241 25.567 1.00 61.44 285 ALA A C 1
ATOM 2188 O O . ALA A 1 285 ? -16.630 -10.217 26.418 1.00 61.44 285 ALA A O 1
ATOM 2189 N N . GLY A 1 286 ? -14.946 -9.186 25.342 1.00 67.81 286 GLY A N 1
ATOM 2190 C CA . GLY A 1 286 ? -15.095 -7.910 26.050 1.00 67.81 286 GLY A CA 1
ATOM 2191 C C . GLY A 1 286 ? -16.424 -7.212 25.733 1.00 67.81 286 GLY A C 1
ATOM 2192 O O . GLY A 1 286 ? -17.105 -6.736 26.642 1.00 67.81 286 GLY A O 1
ATOM 2193 N N . LYS A 1 287 ? -16.843 -7.214 24.459 1.00 71.31 287 LYS A N 1
ATOM 2194 C CA . LYS A 1 287 ? -18.124 -6.632 24.006 1.00 71.31 287 LYS A CA 1
ATOM 2195 C C . LYS A 1 287 ? -19.344 -7.417 24.503 1.00 71.31 287 LYS A C 1
ATOM 2197 O O . LYS A 1 287 ? -20.351 -6.824 24.891 1.00 71.31 287 LYS A O 1
ATOM 2202 N N . LEU A 1 288 ? -19.247 -8.745 24.542 1.00 73.12 288 LEU A N 1
ATOM 2203 C CA . LEU A 1 288 ? -20.263 -9.644 25.089 1.00 73.12 288 LEU A CA 1
ATOM 2204 C C . LEU A 1 288 ? -20.454 -9.386 26.583 1.00 73.12 288 LEU A C 1
ATOM 2206 O O . LEU A 1 288 ? -21.585 -9.210 27.025 1.00 73.12 288 LEU A O 1
ATOM 2210 N N . ALA A 1 289 ? -19.365 -9.280 27.349 1.00 72.56 289 ALA A N 1
ATOM 2211 C CA . ALA A 1 289 ? -19.442 -8.921 28.763 1.00 72.56 289 ALA A CA 1
ATOM 2212 C C . ALA A 1 289 ? -20.056 -7.521 28.963 1.00 72.56 289 ALA A C 1
ATOM 2214 O O . ALA A 1 289 ? -20.937 -7.339 29.804 1.00 72.56 289 ALA A O 1
ATOM 2215 N N . ALA A 1 290 ? -19.654 -6.543 28.143 1.00 73.38 290 ALA A N 1
ATOM 2216 C CA . ALA A 1 290 ? -20.182 -5.180 28.197 1.00 73.38 290 ALA A CA 1
ATOM 2217 C C . ALA A 1 290 ? -21.673 -5.080 27.837 1.00 73.38 290 ALA A C 1
ATOM 2219 O O . ALA A 1 290 ? -22.357 -4.187 28.334 1.00 73.38 290 ALA A O 1
ATOM 2220 N N . SER A 1 291 ? -22.199 -6.004 27.025 1.00 74.19 291 SER A N 1
ATOM 2221 C CA . SER A 1 291 ? -23.614 -6.028 26.623 1.00 74.19 291 SER A CA 1
ATOM 2222 C C . SER A 1 291 ? -24.581 -6.172 27.805 1.00 74.19 291 SER A C 1
ATOM 2224 O O . SER A 1 291 ? -25.746 -5.800 27.679 1.00 74.19 291 SER A O 1
ATOM 2226 N N . PHE A 1 292 ? -24.105 -6.668 28.952 1.00 76.31 292 PHE A N 1
ATOM 2227 C CA . PHE A 1 292 ? -24.886 -6.822 30.184 1.00 76.31 292 PHE A CA 1
ATOM 2228 C C . PHE A 1 292 ? -24.641 -5.708 31.215 1.00 76.31 292 PHE A C 1
ATOM 2230 O O . PHE A 1 292 ? -25.249 -5.719 32.284 1.00 76.31 292 PHE A O 1
ATOM 2237 N N . LEU A 1 293 ? -23.767 -4.741 30.914 1.00 79.56 293 LEU A N 1
ATOM 2238 C CA . LEU A 1 293 ? -23.421 -3.635 31.804 1.00 79.56 293 LEU A CA 1
ATOM 2239 C C . LEU A 1 293 ? -24.103 -2.342 31.326 1.00 79.56 293 LEU A C 1
ATOM 2241 O O . LEU A 1 293 ? -23.588 -1.673 30.419 1.00 79.56 293 LEU A O 1
ATOM 2245 N N . PRO A 1 294 ? -25.249 -1.949 31.918 1.00 66.75 294 PRO A N 1
ATOM 2246 C CA . PRO A 1 294 ? -25.903 -0.703 31.541 1.00 66.75 294 PRO A CA 1
ATOM 2247 C C . PRO A 1 294 ? -24.946 0.482 31.769 1.00 66.75 294 PRO A C 1
ATOM 2249 O O . PRO A 1 294 ? -24.171 0.495 32.723 1.00 66.75 294 PRO A O 1
ATOM 2252 N N . PHE A 1 295 ? -24.975 1.466 30.864 1.00 77.25 295 PHE A N 1
ATOM 2253 C CA . PHE A 1 295 ? -24.136 2.684 30.845 1.00 77.25 295 PHE A CA 1
ATOM 2254 C C . PHE A 1 295 ? -22.642 2.522 30.503 1.00 77.25 295 PHE A C 1
ATOM 2256 O O . PHE A 1 295 ? -22.029 3.497 30.069 1.00 77.25 295 PHE A O 1
ATOM 2263 N N . LEU A 1 296 ? -22.053 1.327 30.618 1.00 83.19 296 LEU A N 1
ATOM 2264 C CA . LEU A 1 296 ? -20.642 1.093 30.256 1.00 83.19 296 LEU A CA 1
ATOM 2265 C C . LEU A 1 296 ? -20.448 0.605 28.814 1.00 83.19 296 LEU A C 1
ATOM 2267 O O . LEU A 1 296 ? -19.344 0.687 28.280 1.00 83.19 296 LEU A O 1
ATOM 2271 N N . LYS A 1 297 ? -21.523 0.159 28.158 1.00 82.62 297 LYS A N 1
ATOM 2272 C CA . LYS A 1 297 ? -21.506 -0.382 26.792 1.00 82.62 297 LYS A CA 1
ATOM 2273 C C . LYS A 1 297 ? -20.840 0.555 25.770 1.00 82.62 297 LYS A C 1
ATOM 2275 O O . LYS A 1 297 ? -19.935 0.138 25.057 1.00 82.62 297 LYS A O 1
ATOM 2280 N N . ILE A 1 298 ? -21.233 1.832 25.749 1.00 87.38 298 ILE A N 1
ATOM 2281 C CA . ILE A 1 298 ? -20.714 2.845 24.810 1.00 87.38 298 ILE A CA 1
ATOM 2282 C C . ILE A 1 298 ? -19.210 3.120 25.007 1.00 87.38 298 ILE A C 1
ATOM 2284 O O . ILE A 1 298 ? -18.459 2.958 24.043 1.00 87.38 298 ILE A O 1
ATOM 2288 N N . PRO A 1 299 ? -18.727 3.522 26.205 1.00 87.50 299 PRO A N 1
ATOM 2289 C CA . PRO A 1 299 ? -17.303 3.805 26.392 1.00 87.50 299 PRO A CA 1
ATOM 2290 C C . PRO A 1 299 ? -16.423 2.562 26.210 1.00 87.50 299 PRO A C 1
ATOM 2292 O O . PRO A 1 299 ? -15.312 2.695 25.702 1.00 87.50 299 PRO A O 1
ATOM 2295 N N . ILE A 1 300 ? -16.912 1.363 26.560 1.00 86.44 300 ILE A N 1
ATOM 2296 C CA . ILE A 1 300 ? -16.181 0.115 26.300 1.00 86.44 300 ILE A CA 1
ATOM 2297 C C . ILE A 1 300 ? -16.082 -0.146 24.792 1.00 86.44 300 ILE A C 1
ATOM 2299 O O . ILE A 1 300 ? -14.988 -0.406 24.303 1.00 86.44 300 ILE A O 1
ATOM 2303 N N . ALA A 1 301 ? -17.178 -0.037 24.033 1.00 88.50 301 ALA A N 1
ATOM 2304 C CA . ALA A 1 301 ? -17.156 -0.283 22.589 1.00 88.50 301 ALA A CA 1
ATOM 2305 C C . ALA A 1 301 ? -16.206 0.672 21.844 1.00 88.50 301 ALA A C 1
ATOM 2307 O O . ALA A 1 301 ? -15.409 0.224 21.014 1.00 88.50 301 ALA A O 1
ATOM 2308 N N . ALA A 1 302 ? -16.248 1.966 22.178 1.00 90.00 302 ALA A N 1
ATOM 2309 C CA . ALA A 1 302 ? -15.333 2.963 21.625 1.00 90.00 302 ALA A CA 1
ATOM 2310 C C . ALA A 1 302 ? -13.874 2.675 22.016 1.00 90.00 302 ALA A C 1
ATOM 2312 O O . ALA A 1 302 ? -12.998 2.657 21.154 1.00 90.00 302 ALA A O 1
ATOM 2313 N N . GLY A 1 303 ? -13.622 2.394 23.300 1.00 90.50 303 GLY A N 1
ATOM 2314 C CA . GLY A 1 303 ? -12.281 2.131 23.822 1.00 90.50 303 GLY A CA 1
ATOM 2315 C C . GLY A 1 303 ? -11.634 0.874 23.246 1.00 90.50 303 GLY A C 1
ATOM 2316 O O . GLY A 1 303 ? -10.480 0.925 22.825 1.00 90.50 303 GLY A O 1
ATOM 2317 N N . VAL A 1 304 ? -12.390 -0.223 23.149 1.00 90.06 304 VAL A N 1
ATOM 2318 C CA . VAL A 1 304 ? -11.931 -1.471 22.523 1.00 90.06 304 VAL A CA 1
ATOM 2319 C C . VAL A 1 304 ? -11.614 -1.238 21.049 1.00 90.06 304 VAL A C 1
ATOM 2321 O O . VAL A 1 304 ? -10.527 -1.596 20.607 1.00 90.06 304 VAL A O 1
ATOM 2324 N N . THR A 1 305 ? -12.505 -0.579 20.301 1.00 91.75 305 THR A N 1
ATOM 2325 C CA . THR A 1 305 ? -12.283 -0.311 18.868 1.00 91.75 305 THR A CA 1
ATOM 2326 C C . THR A 1 305 ? -11.053 0.573 18.649 1.00 91.75 305 THR A C 1
ATOM 2328 O O . THR A 1 305 ? -10.232 0.281 17.782 1.00 91.75 305 THR A O 1
ATOM 2331 N N . TYR A 1 306 ? -10.869 1.610 19.475 1.00 93.44 306 TYR A N 1
ATOM 2332 C CA . TYR A 1 306 ? -9.676 2.458 19.430 1.00 93.44 306 TYR A CA 1
ATOM 2333 C C . TYR A 1 306 ? -8.399 1.659 19.729 1.00 93.44 306 TYR A C 1
ATOM 2335 O O . TYR A 1 306 ? -7.414 1.767 19.000 1.00 93.44 306 TYR A O 1
ATOM 2343 N N . GLY A 1 307 ? -8.426 0.804 20.757 1.00 92.81 307 GLY A N 1
ATOM 2344 C CA . GLY A 1 307 ? -7.326 -0.103 21.090 1.00 92.81 307 GLY A CA 1
ATOM 2345 C C . GLY A 1 307 ? -6.970 -1.044 19.937 1.00 92.81 307 GLY A C 1
ATOM 2346 O O . GLY A 1 307 ? -5.794 -1.164 19.587 1.00 92.81 307 GLY A O 1
ATOM 2347 N N . VAL A 1 308 ? -7.970 -1.672 19.304 1.00 94.19 308 VAL A N 1
ATOM 2348 C CA . VAL A 1 308 ? -7.775 -2.538 18.124 1.00 94.19 308 VAL A CA 1
ATOM 2349 C C . VAL A 1 308 ? -7.129 -1.744 16.994 1.00 94.19 308 VAL A C 1
ATOM 2351 O O . VAL A 1 308 ? -6.149 -2.198 16.407 1.00 94.19 308 VAL A O 1
ATOM 2354 N N . GLY A 1 309 ? -7.613 -0.529 16.737 1.00 95.81 309 GLY A N 1
ATOM 2355 C CA . GLY A 1 309 ? -7.057 0.357 15.721 1.00 95.81 309 GLY A CA 1
ATOM 2356 C C . GLY A 1 309 ? -5.591 0.718 15.973 1.00 95.81 309 GLY A C 1
ATOM 2357 O O . GLY A 1 309 ? -4.774 0.654 15.056 1.00 95.81 309 GLY A O 1
ATOM 2358 N N . LYS A 1 310 ? -5.216 1.026 17.222 1.00 95.94 310 LYS A N 1
ATOM 2359 C CA . LYS A 1 310 ? -3.822 1.328 17.600 1.00 95.94 310 LYS A CA 1
ATOM 2360 C C . LYS A 1 310 ? -2.906 0.110 17.463 1.00 95.94 310 LYS A C 1
ATOM 2362 O O . LYS A 1 310 ? -1.768 0.264 17.021 1.00 95.94 310 LYS A O 1
ATOM 2367 N N . ALA A 1 311 ? -3.392 -1.082 17.805 1.00 96.12 311 ALA A N 1
ATOM 2368 C CA . ALA A 1 311 ? -2.650 -2.323 17.601 1.00 96.12 311 ALA A CA 1
ATOM 2369 C C . ALA A 1 311 ? -2.471 -2.645 16.109 1.00 96.12 311 ALA A C 1
ATOM 2371 O O . ALA A 1 311 ? -1.353 -2.930 15.689 1.00 96.12 311 ALA A O 1
ATOM 2372 N N . ALA A 1 312 ? -3.529 -2.524 15.302 1.00 97.19 312 ALA A N 1
ATOM 2373 C CA . ALA A 1 312 ? -3.471 -2.724 13.855 1.00 97.19 312 ALA A CA 1
ATOM 2374 C C . ALA A 1 312 ? -2.526 -1.719 13.176 1.00 97.19 312 ALA A C 1
ATOM 2376 O O . ALA A 1 312 ? -1.680 -2.118 12.380 1.00 97.19 312 ALA A O 1
ATOM 2377 N N . LYS A 1 313 ? -2.595 -0.434 13.555 1.00 97.50 313 LYS A N 1
ATOM 2378 C CA . LYS A 1 313 ? -1.641 0.598 13.116 1.00 97.50 313 LYS A CA 1
ATOM 2379 C C . LYS A 1 313 ? -0.203 0.167 13.393 1.00 97.50 313 LYS A C 1
ATOM 2381 O O . LYS A 1 313 ? 0.604 0.136 12.474 1.00 97.50 313 LYS A O 1
ATOM 2386 N N . ALA A 1 314 ? 0.102 -0.195 14.640 1.00 97.06 314 ALA A N 1
ATOM 2387 C CA . ALA A 1 314 ? 1.447 -0.607 15.034 1.00 97.06 314 ALA A CA 1
ATOM 2388 C C . ALA A 1 314 ? 1.910 -1.876 14.298 1.00 97.06 314 ALA A C 1
ATOM 2390 O O . ALA A 1 314 ? 3.085 -1.992 13.958 1.00 97.06 314 ALA A O 1
ATOM 2391 N N . TYR A 1 315 ? 0.993 -2.810 14.029 1.00 97.25 315 TYR A N 1
ATOM 2392 C CA . TYR A 1 315 ? 1.281 -4.010 13.251 1.00 97.25 315 TYR A CA 1
ATOM 2393 C C . TYR A 1 315 ? 1.727 -3.661 11.830 1.00 97.25 315 TYR A C 1
ATOM 2395 O O . TYR A 1 315 ? 2.824 -4.044 11.428 1.00 97.25 315 TYR A O 1
ATOM 2403 N N . PHE A 1 316 ? 0.931 -2.886 11.092 1.00 97.19 316 PHE A N 1
ATOM 2404 C CA . PHE A 1 316 ? 1.263 -2.512 9.717 1.00 97.19 316 PHE A CA 1
ATOM 2405 C C . PHE A 1 316 ? 2.498 -1.604 9.640 1.00 97.19 316 PHE A C 1
ATOM 2407 O O . PHE A 1 316 ? 3.372 -1.825 8.809 1.00 97.19 316 PHE A O 1
ATOM 2414 N N . GLU A 1 317 ? 2.632 -0.648 10.559 1.00 95.50 317 GLU A N 1
ATOM 2415 C CA . GLU A 1 317 ? 3.795 0.244 10.668 1.00 95.50 317 GLU A CA 1
ATOM 2416 C C . GLU A 1 317 ? 5.112 -0.510 10.911 1.00 95.50 317 GLU A C 1
ATOM 2418 O O . GLU A 1 317 ? 6.171 -0.068 10.475 1.00 95.50 317 GLU A O 1
ATOM 2423 N N . SER A 1 318 ? 5.049 -1.668 11.574 1.00 94.81 318 SER A N 1
ATOM 2424 C CA . SER A 1 318 ? 6.201 -2.547 11.814 1.00 94.81 318 SER A CA 1
ATOM 2425 C C . SER A 1 318 ? 6.544 -3.478 10.648 1.00 94.81 318 SER A C 1
ATOM 2427 O O . SER A 1 318 ? 7.314 -4.418 10.837 1.00 94.81 318 SER A O 1
ATOM 2429 N N . ASP A 1 319 ? 5.925 -3.300 9.481 1.00 93.88 319 ASP A N 1
ATOM 2430 C CA . ASP A 1 319 ? 5.957 -4.282 8.397 1.00 93.88 319 ASP A CA 1
ATOM 2431 C C . ASP A 1 319 ? 5.435 -5.670 8.812 1.00 93.88 319 ASP A C 1
ATOM 2433 O O . ASP A 1 319 ? 5.933 -6.698 8.357 1.00 93.88 319 ASP A O 1
ATOM 2437 N N . MET A 1 320 ? 4.399 -5.705 9.659 1.00 94.25 320 MET A N 1
ATOM 2438 C CA . MET A 1 320 ? 3.735 -6.932 10.124 1.00 94.25 320 MET A CA 1
ATOM 2439 C C . MET A 1 320 ? 4.642 -7.864 10.954 1.00 94.25 320 MET A C 1
ATOM 2441 O O . MET A 1 320 ? 4.415 -9.072 11.014 1.00 94.25 320 MET A O 1
ATOM 2445 N N . THR A 1 321 ? 5.652 -7.300 11.629 1.00 94.56 321 THR A N 1
ATOM 2446 C CA . THR A 1 321 ? 6.660 -8.055 12.401 1.00 94.56 321 THR A CA 1
ATOM 2447 C C . THR A 1 321 ? 6.361 -8.176 13.897 1.00 94.56 321 THR A C 1
ATOM 2449 O O . THR A 1 321 ? 7.002 -8.979 14.577 1.00 94.56 321 THR A O 1
ATOM 2452 N N . LEU A 1 322 ? 5.408 -7.405 14.438 1.00 94.88 322 LEU A N 1
ATOM 2453 C CA . LEU A 1 322 ? 5.055 -7.493 15.859 1.00 94.88 322 LEU A CA 1
ATOM 2454 C C . LEU A 1 322 ? 4.419 -8.842 16.215 1.00 94.88 322 LEU A C 1
ATOM 2456 O O . LEU A 1 322 ? 3.508 -9.318 15.539 1.00 94.88 322 LEU A O 1
ATOM 2460 N N . ASP A 1 323 ? 4.854 -9.405 17.343 1.00 93.31 323 ASP A N 1
ATOM 2461 C CA . ASP A 1 323 ? 4.267 -10.610 17.922 1.00 93.31 323 ASP A CA 1
ATOM 2462 C C . ASP A 1 323 ? 2.985 -10.321 18.729 1.00 93.31 323 ASP A C 1
ATOM 2464 O O . ASP A 1 323 ? 2.616 -9.176 19.016 1.00 93.31 323 ASP A O 1
ATOM 2468 N N . ALA A 1 324 ? 2.300 -11.387 19.146 1.00 90.31 324 ALA A N 1
ATOM 2469 C CA . ALA A 1 324 ? 1.053 -11.293 19.903 1.00 90.31 324 ALA A CA 1
ATOM 2470 C C . ALA A 1 324 ? 1.187 -10.495 21.216 1.00 90.31 324 ALA A C 1
ATOM 2472 O O . ALA A 1 324 ? 0.246 -9.806 21.621 1.00 90.31 324 ALA A O 1
ATOM 2473 N N . ALA A 1 325 ? 2.337 -10.571 21.894 1.00 91.38 325 ALA A N 1
ATOM 2474 C CA . ALA A 1 325 ? 2.560 -9.879 23.160 1.00 91.38 325 ALA A CA 1
ATOM 2475 C C . ALA A 1 325 ? 2.720 -8.367 22.943 1.00 91.38 325 ALA A C 1
ATOM 2477 O O . ALA A 1 325 ? 2.107 -7.566 23.660 1.00 91.38 325 ALA A O 1
ATOM 2478 N N . ALA A 1 326 ? 3.484 -7.972 21.924 1.00 94.38 326 ALA A N 1
ATOM 2479 C CA . ALA A 1 326 ? 3.647 -6.585 21.515 1.00 94.38 326 ALA 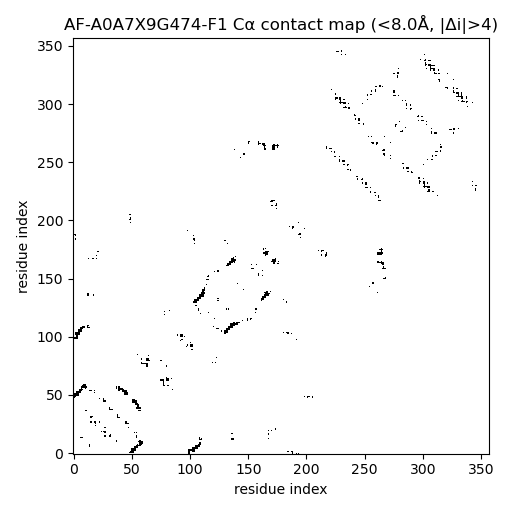A CA 1
ATOM 2480 C C . ALA A 1 326 ? 2.321 -5.979 21.032 1.00 94.38 326 ALA A C 1
ATOM 2482 O O . ALA A 1 326 ? 1.985 -4.855 21.419 1.00 94.38 326 ALA A O 1
ATOM 2483 N N . LEU A 1 327 ? 1.525 -6.732 20.268 1.00 93.81 327 LEU A N 1
ATOM 2484 C CA . LEU A 1 327 ? 0.197 -6.298 19.824 1.00 93.81 327 LEU A CA 1
ATOM 2485 C C . LEU A 1 327 ? -0.762 -6.091 20.994 1.00 93.81 327 LEU A C 1
ATOM 2487 O O . LEU A 1 327 ? -1.403 -5.042 21.089 1.00 93.81 327 LEU A O 1
ATOM 2491 N N . LYS A 1 328 ? -0.804 -7.036 21.939 1.00 91.75 328 LYS A N 1
ATOM 2492 C CA . LYS A 1 328 ? -1.613 -6.899 23.156 1.00 91.75 328 LYS A CA 1
ATOM 2493 C C . LYS A 1 328 ? -1.205 -5.675 23.974 1.00 91.75 328 LYS A C 1
ATOM 2495 O O . LYS A 1 328 ? -2.070 -4.963 24.480 1.00 91.75 328 LYS A O 1
ATOM 2500 N N . LYS A 1 329 ? 0.096 -5.390 24.074 1.00 93.69 329 LYS A N 1
ATOM 2501 C CA . LYS A 1 329 ? 0.592 -4.173 24.728 1.00 93.69 329 LYS A CA 1
ATOM 2502 C C . LYS A 1 329 ? 0.072 -2.912 24.029 1.00 93.69 329 LYS A C 1
ATOM 2504 O O . LYS A 1 329 ? -0.452 -2.029 24.704 1.00 93.69 329 LYS A O 1
ATOM 2509 N N . LYS A 1 330 ? 0.156 -2.844 22.696 1.00 95.25 330 LYS A N 1
ATOM 2510 C CA . LYS A 1 330 ? -0.329 -1.694 21.909 1.00 95.25 330 LYS A CA 1
ATOM 2511 C C . LYS A 1 330 ? -1.836 -1.482 22.029 1.00 95.25 330 LYS A C 1
ATOM 2513 O O . LYS A 1 330 ? -2.284 -0.342 22.115 1.00 95.25 330 LYS A O 1
ATOM 2518 N N . PHE A 1 331 ? -2.599 -2.567 22.096 1.00 93.38 331 PHE A N 1
ATOM 2519 C CA . PHE A 1 331 ? -4.034 -2.514 22.357 1.00 93.38 331 PHE A CA 1
ATOM 2520 C C . PHE A 1 331 ? -4.354 -1.903 23.722 1.00 93.38 331 PHE A C 1
ATOM 2522 O O . PHE A 1 331 ? -5.150 -0.971 23.789 1.00 93.38 331 PHE A O 1
ATOM 2529 N N . LEU A 1 332 ? -3.708 -2.378 24.794 1.00 90.94 332 LEU A N 1
ATOM 2530 C CA . LEU A 1 332 ? -3.947 -1.874 26.152 1.00 90.94 332 LEU A CA 1
ATOM 2531 C C . LEU A 1 332 ? -3.546 -0.398 26.298 1.00 90.94 332 LEU A C 1
ATOM 2533 O O . LEU A 1 332 ? -4.268 0.372 26.929 1.00 90.94 332 LEU A O 1
ATOM 2537 N N . GLU A 1 333 ? -2.428 0.007 25.682 1.00 92.25 333 GLU A N 1
ATOM 2538 C CA . GLU A 1 333 ? -2.018 1.416 25.591 1.00 92.25 333 GLU A CA 1
ATOM 2539 C C . GLU A 1 333 ? -3.113 2.261 24.915 1.00 92.25 333 GLU A C 1
ATOM 2541 O O . GLU A 1 333 ? -3.498 3.310 25.434 1.00 92.25 333 GLU A O 1
ATOM 2546 N N . GLY A 1 334 ? -3.664 1.778 23.796 1.00 91.62 334 GLY A N 1
ATOM 2547 C CA . GLY A 1 334 ? -4.754 2.443 23.081 1.00 91.62 334 GLY A CA 1
ATOM 2548 C C . GLY A 1 334 ? -6.060 2.509 23.880 1.00 91.62 334 GLY A C 1
ATOM 2549 O O . GLY A 1 334 ? -6.678 3.567 23.954 1.00 91.62 334 GLY A O 1
ATOM 2550 N N . GLU A 1 335 ? -6.473 1.422 24.532 1.00 86.94 335 GLU A N 1
ATOM 2551 C CA . GLU A 1 335 ? -7.683 1.396 25.367 1.00 86.94 335 GLU A CA 1
ATOM 2552 C C . GLU A 1 335 ? -7.569 2.370 26.555 1.00 86.94 335 GLU A C 1
ATOM 2554 O O . GLU A 1 335 ? -8.535 3.042 26.929 1.00 86.94 335 GLU A O 1
ATOM 2559 N N . GLN A 1 336 ? -6.376 2.491 27.144 1.00 87.50 336 GLN A N 1
ATOM 2560 C CA . GLN A 1 336 ? -6.117 3.462 28.203 1.00 87.50 336 GLN A CA 1
ATOM 2561 C C . GLN A 1 336 ? -6.161 4.902 27.678 1.00 87.50 336 GLN A C 1
ATOM 2563 O O . GLN A 1 336 ? -6.796 5.753 28.304 1.00 87.50 336 GLN A O 1
ATOM 2568 N N . GLU A 1 337 ? -5.538 5.172 26.528 1.00 89.38 337 GLU A N 1
ATOM 2569 C CA . GLU A 1 337 ? -5.600 6.471 25.846 1.00 89.38 337 GLU A CA 1
ATOM 2570 C C . GLU A 1 337 ? -7.057 6.866 25.564 1.00 89.38 337 GLU A C 1
ATOM 2572 O O . GLU A 1 337 ? -7.462 8.007 25.806 1.00 89.38 337 GLU A O 1
ATOM 2577 N N . ALA A 1 338 ? -7.885 5.902 25.159 1.00 86.19 338 ALA A N 1
ATOM 2578 C CA . ALA A 1 338 ? -9.277 6.135 24.819 1.00 86.19 338 ALA A CA 1
ATOM 2579 C C . ALA A 1 338 ? -10.134 6.655 25.985 1.00 86.19 338 ALA A C 1
ATOM 2581 O O . ALA A 1 338 ? -11.081 7.416 25.771 1.00 86.19 338 ALA A O 1
ATOM 2582 N N . LYS A 1 339 ? -9.784 6.310 27.231 1.00 79.69 339 LYS A N 1
ATOM 2583 C CA . LYS A 1 339 ? -10.467 6.819 28.436 1.00 79.69 339 LYS A CA 1
ATOM 2584 C C . LYS A 1 339 ? -10.276 8.324 28.636 1.00 79.69 339 LYS A C 1
ATOM 2586 O O . LYS A 1 339 ? -11.080 8.947 29.323 1.00 79.69 339 LYS A O 1
ATOM 2591 N N . SER A 1 340 ? -9.230 8.900 28.044 1.00 73.31 340 SER A N 1
ATOM 2592 C CA . SER A 1 340 ? -8.933 10.335 28.115 1.00 73.31 340 SER A CA 1
ATOM 2593 C C . SER A 1 340 ? -9.551 11.152 26.972 1.00 73.31 340 SER A C 1
ATOM 2595 O O . SER A 1 340 ? -9.528 12.382 27.017 1.00 73.31 340 SER A O 1
ATOM 2597 N N . GLN A 1 341 ? -10.134 10.496 25.963 1.00 68.12 341 GLN A N 1
ATOM 2598 C CA . GLN A 1 341 ? -10.707 11.165 24.796 1.00 68.12 341 GLN A CA 1
ATOM 2599 C C . GLN A 1 341 ? -12.200 11.479 24.970 1.00 68.12 341 GLN A C 1
ATOM 2601 O O . GLN A 1 341 ? -12.972 10.700 25.529 1.00 68.12 341 GLN A O 1
ATOM 2606 N N . ASN A 1 342 ? -12.629 12.640 24.463 1.00 62.72 342 ASN A N 1
ATOM 2607 C CA . ASN A 1 342 ? -14.022 13.085 24.530 1.00 62.72 342 ASN A CA 1
ATOM 2608 C C . ASN A 1 342 ? -14.766 12.754 23.225 1.00 62.72 342 ASN A C 1
ATOM 2610 O O . ASN A 1 342 ? -14.901 13.587 22.327 1.00 62.72 342 ASN A O 1
ATOM 2614 N N . TRP A 1 343 ? -15.2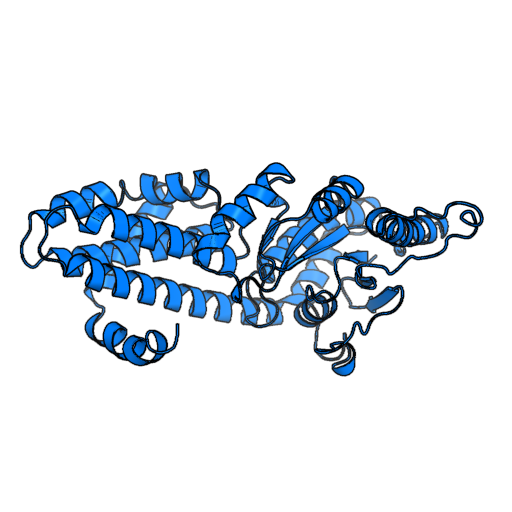72 11.524 23.142 1.00 60.53 343 TRP A N 1
ATOM 2615 C CA . TRP A 1 343 ? -15.900 10.923 21.953 1.00 60.53 343 TRP A CA 1
ATOM 2616 C C . TRP A 1 343 ? -17.143 11.652 21.417 1.00 60.53 343 TRP A C 1
ATOM 2618 O O . TRP A 1 343 ? -17.563 11.418 20.288 1.00 60.53 343 TRP A O 1
ATOM 2628 N N . LYS A 1 344 ? -17.722 12.580 22.190 1.00 46.34 344 LYS A N 1
ATOM 2629 C CA . LYS A 1 344 ? -18.912 13.351 21.791 1.00 46.34 344 LYS A CA 1
ATOM 2630 C C . LYS A 1 344 ? -18.657 14.357 20.661 1.00 46.34 344 LYS A C 1
ATOM 2632 O O . LYS A 1 344 ? -19.610 14.733 19.989 1.00 46.34 344 LYS A O 1
ATOM 2637 N N . LYS A 1 345 ? -17.408 14.795 20.437 1.00 44.78 345 LYS A N 1
ATOM 2638 C CA . LYS A 1 345 ? -17.071 15.731 19.342 1.00 44.78 345 LYS A CA 1
ATOM 2639 C C . LYS A 1 345 ? -17.009 15.056 17.966 1.00 44.78 345 LYS A C 1
ATOM 2641 O O . LYS A 1 345 ? -17.454 15.666 17.000 1.00 44.78 345 LYS A O 1
ATOM 2646 N N . ALA A 1 346 ? -16.542 13.808 17.887 1.00 45.38 346 ALA A N 1
ATOM 2647 C CA . ALA A 1 346 ? -16.426 13.062 16.626 1.00 45.38 346 ALA A CA 1
ATOM 2648 C C . ALA A 1 346 ? -17.791 12.801 15.957 1.00 45.38 346 ALA A C 1
ATOM 2650 O O . ALA A 1 346 ? -17.909 12.834 14.744 1.00 45.38 346 ALA A O 1
ATOM 2651 N N . ILE A 1 347 ? -18.856 12.655 16.753 1.00 42.16 347 ILE A N 1
ATOM 2652 C CA . ILE A 1 347 ? -20.233 12.434 16.270 1.00 42.16 347 ILE A CA 1
ATOM 2653 C C . ILE A 1 347 ? -20.820 13.690 15.579 1.00 42.16 347 ILE A C 1
ATOM 2655 O O . ILE A 1 347 ? -21.815 13.604 14.865 1.00 42.16 347 ILE A O 1
ATOM 2659 N N . SER A 1 348 ? -20.240 14.878 15.803 1.00 38.19 348 SER A N 1
ATOM 2660 C CA . SER A 1 348 ? -20.784 16.147 15.289 1.00 38.19 348 SER A CA 1
ATOM 2661 C C . SER A 1 348 ? -20.253 16.569 13.917 1.00 38.19 348 SER A C 1
ATOM 2663 O O . SER A 1 348 ? -20.914 17.369 13.261 1.00 38.19 348 SER A O 1
ATOM 2665 N N . SER A 1 349 ? -19.115 16.028 13.468 1.00 39.94 349 SER A N 1
ATOM 2666 C CA . SER A 1 349 ? -18.578 16.277 12.121 1.00 39.94 349 SER A CA 1
ATOM 2667 C C . SER A 1 349 ? -19.255 15.420 11.046 1.00 39.94 349 SER A C 1
ATOM 2669 O O . SER A 1 349 ? -19.418 15.891 9.927 1.00 39.94 349 SER A O 1
ATOM 2671 N N . ASP A 1 350 ? -19.734 14.223 11.403 1.00 46.09 350 ASP A N 1
ATOM 2672 C CA . ASP A 1 350 ? -20.265 13.229 10.450 1.00 46.09 350 ASP A CA 1
ATOM 2673 C C . ASP A 1 350 ? -21.688 13.516 9.938 1.00 46.09 350 ASP A C 1
ATOM 2675 O O . ASP A 1 350 ? -22.078 12.991 8.898 1.00 46.09 350 ASP A O 1
ATOM 2679 N N . ARG A 1 351 ? -22.473 14.395 10.585 1.00 37.53 351 ARG A N 1
ATOM 2680 C CA . ARG A 1 351 ? -23.815 14.752 10.064 1.00 37.53 351 ARG A CA 1
ATOM 2681 C C . ARG A 1 351 ? -23.785 15.515 8.734 1.00 37.53 351 ARG A C 1
ATOM 2683 O O . ARG A 1 351 ? -24.849 15.752 8.172 1.00 37.53 351 ARG A O 1
ATOM 2690 N N . LEU A 1 352 ? -22.609 15.939 8.271 1.00 35.59 352 LEU A N 1
ATOM 2691 C CA . LEU A 1 352 ? -22.442 16.621 6.989 1.00 35.59 352 LEU A CA 1
ATOM 2692 C C . LEU A 1 352 ? -22.012 15.669 5.863 1.00 35.59 352 LEU A C 1
ATOM 2694 O O . LEU A 1 352 ? -22.333 15.954 4.720 1.00 35.59 352 LEU A O 1
ATOM 2698 N N . GLU A 1 353 ? -21.369 14.537 6.169 1.00 40.03 353 GLU A N 1
ATOM 2699 C CA . GLU A 1 353 ? -20.956 13.553 5.153 1.00 40.03 353 GLU A CA 1
ATOM 2700 C C . GLU A 1 353 ? -22.012 12.452 4.942 1.00 40.03 353 GLU A C 1
ATOM 2702 O O . GLU A 1 353 ? -22.232 12.029 3.813 1.00 40.03 353 GLU A O 1
ATOM 2707 N N . GLU A 1 354 ? -22.762 12.050 5.980 1.00 40.97 354 GLU A N 1
ATOM 2708 C CA . GLU A 1 354 ? -23.854 11.059 5.845 1.00 40.97 354 GLU A CA 1
ATOM 2709 C C . GLU A 1 354 ? -25.097 11.587 5.097 1.00 40.97 354 GLU A C 1
ATOM 2711 O O . GLU A 1 354 ? -26.031 10.831 4.847 1.00 40.97 354 GLU A O 1
ATOM 2716 N N . ALA A 1 355 ? -25.146 12.879 4.756 1.00 34.88 355 ALA A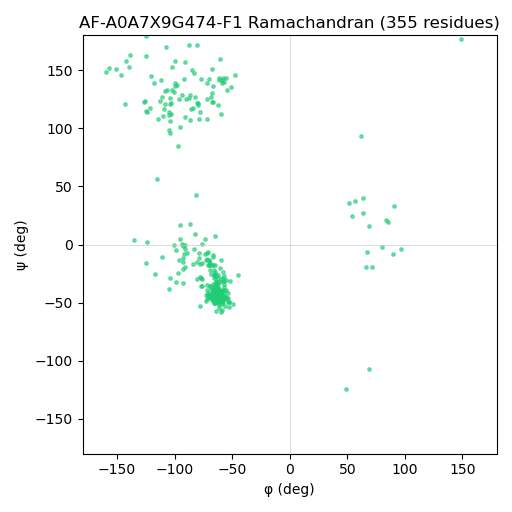 N 1
ATOM 2717 C CA . ALA A 1 355 ? -26.240 13.455 3.972 1.00 34.88 355 ALA A CA 1
ATOM 2718 C C . ALA A 1 355 ? -26.006 13.386 2.448 1.00 34.88 355 ALA A C 1
ATOM 2720 O O . ALA A 1 355 ? -26.921 13.728 1.697 1.00 34.88 355 ALA A O 1
ATOM 2721 N N . GLU A 1 356 ? -24.819 12.960 1.993 1.00 34.59 356 GLU A N 1
ATOM 2722 C CA . GLU A 1 356 ? -24.434 12.954 0.570 1.00 34.59 356 GLU A CA 1
ATOM 2723 C C . GLU A 1 356 ? -23.984 11.581 0.009 1.00 34.59 356 GLU A C 1
ATOM 2725 O O . GLU A 1 356 ? -23.685 11.494 -1.183 1.00 34.59 356 GLU A O 1
ATOM 2730 N N . GLU A 1 357 ? -24.011 10.497 0.799 1.00 34.75 357 GLU A N 1
ATOM 2731 C CA . GLU A 1 357 ? -23.888 9.091 0.335 1.00 34.75 357 GLU A CA 1
ATOM 2732 C C . GLU A 1 357 ? -25.213 8.328 0.481 1.00 34.75 357 GLU A C 1
ATOM 2734 O O . GLU A 1 357 ? -25.449 7.402 -0.335 1.00 34.75 357 GLU A O 1
#

Solvent-accessible surface area (backbone atoms only — not comparable to full-atom values): 19389 Å² total; per-residue (Å²): 133,46,54,26,33,38,35,40,40,47,54,87,31,46,63,63,50,40,52,42,62,74,46,63,92,77,58,53,58,77,80,60,59,53,96,86,52,88,64,61,73,68,68,46,80,41,72,58,98,60,37,32,39,36,42,42,33,45,53,48,96,82,54,72,67,84,55,98,85,53,90,80,65,95,78,76,50,40,62,59,30,49,50,50,55,54,49,50,54,49,48,57,26,52,73,65,74,38,80,72,57,31,73,59,37,33,40,43,39,39,41,37,64,52,94,61,86,48,74,63,53,53,54,56,51,62,74,49,52,92,40,43,36,41,31,32,22,43,50,82,63,40,52,84,89,45,51,65,63,42,47,50,61,45,51,78,74,40,60,56,88,38,39,30,23,23,20,57,85,78,39,20,12,51,68,44,46,50,53,54,49,52,64,65,42,46,62,60,45,46,74,70,72,45,63,61,66,62,53,49,50,52,42,49,65,73,40,48,70,56,48,57,54,29,50,55,44,36,53,53,50,46,52,50,50,26,54,51,44,14,37,49,25,27,58,51,38,65,52,96,47,70,68,69,37,54,61,62,46,51,52,48,50,54,53,45,48,44,53,44,24,33,40,54,11,37,61,71,51,71,67,59,52,51,47,60,40,47,52,60,63,32,64,61,59,62,50,58,59,30,48,77,37,85,90,48,29,30,64,48,37,18,16,51,42,29,4,50,36,42,20,50,49,53,28,50,76,51,74,65,65,65,50,58,67,58,36,36,50,36,20,54,54,27,31,57,52,42,74,77,54,74,62,76,60,63,64,66,64,47,71,68,58,72,74,79,116

Foldseek 3Di:
DAAEEEEAEAPPLCRLLLVCLLADPPQRDPVCDDPPDHNDDQWDWRDDPHHIYTYGTHQDVPDADDDPVRPDDPDDDSLVRRVCSVVVLQVVQVVVVDLVSHHQAYEYGDELLDQADDPSSLVVLVVCDPRYQYEHEPVVNHDLVRLQVRLVRVVVRDPQLSYWFDYSVLLFSSVVVLVSVLVSNQVSCVVVVHDSVVSVVSSCVRCVVSVVVLVVSLVVVLLVLLLLLLLVLLVLLVPLDQPPSLVVLLSSLVSSLSVNCNRLTGRDDPVNSCLLCVLLPNLNVQLNVLSPPPPVNNLSRSLQSQLSSQLSNVCSVVVNPDDSVRSNVSSVVRSVVSVVDDSPVSVVVCVVVVVPD

Mean predicted aligned error: 7.55 Å

Sequence (357 aa):
MKPNILVCGKTGVGKTSLIQAMTHAGTVPDDAIGDARPTTEGFDLYQTEVVNFIDCEGMEPGKVHATPDDATSSDQNPIESYLNLLMSEVVRRLDSNDAEQCIHLVWYCLSGSDARVQPADARMIEAFRDRVLVIVTKVDLMRRNHIEDFQKALFDLVSPDQIVMISSHQKNGLDKLLSKTLALAKPAIAEAGQEVAEFNERWQQYYVNMRDAWKRRTESEAASIIQWAAGRAAAIAAVPLPLADVGPLVANEIYMIHKLGNVYGFAVNETIITMLLGCLGGSAAGKLAASFLPFLKIPIAAGVTYGVGKAAKAYFESDMTLDAAALKKKFLEGEQEAKSQNWKKAISSDRLEEAEE

Nearest PDB structures (foldseek):
  6upa-assembly1_A  TM=6.687E-01  e=7.868E-05  Homo sapiens
  3ftq-assembly5_A  TM=6.425E-01  e=6.205E-05  Mus musculus
  2xtm-assembly1_A  TM=5.784E-01  e=1.097E-04  Homo sapiens
  6uqq-assembly2_D-3  TM=5.775E-01  e=1.683E-04  Homo sapiens
  4e18-assembly1_A  TM=2.417E-01  e=5.562E+00  Gallus gallus

Radius of gyration: 23.02 Å; Cα contacts (8 Å, |Δi|>4): 520; chains: 1; bounding box: 60×34×74 Å

Secondary structure (DSSP, 8-state):
---EEEEEEBTTS-HHHHHHHHS-TTSS-GGG--SSS----SEEEEE-SS-EEEEEPPB-TT--PPPTT-TT-S---HHHHHHHHHHHHHHHHHHT--TTTS--EEEEEEETTSSS--HHHHHHHHHHGGGEEEEEE-GGG--TTTHHHHHHHHHTTS-GGGEEE-BTTTTBSHHHHHHHHHHHHHHHHHHTT--HHHHHHHHHHHHHHHHHHHHHHHHHHHHHHHHHHHHHHHHHHTSSSTTTTHHHHHHHHHHHHHHHHHHHTPPP-HHHHHHHHHHTT-HHHHHHHHTTSTTTHHHHHHHHHHHHHHHHHHHHHTTT---HHHHHHHHHHHHHHHTTS-TTTHHHHGGGTTT--

pLDDT: mean 85.23, std 13.87, range [34.59, 97.62]